Protein AF-A0A9P9APP7-F1 (afdb_monomer_lite)

Foldseek 3Di:
DWDKDWDWDWDDPPVPRDIDTDTDIDTDDDDDDDDDDDDDDPPPPPPPPPPPPDDPPCVVVPPPDDFDPDDDPVRPDHDGDDDPDDDCQQWFPDPQFDQDDQAFKKKKKFDALVDPVRLVLQVVVLVVCCVVPVVWDKDDFASADDQQRHGTIIMIHHNGPVSCVVVVVVCLVRSPQIKMKMFTQGDDDVPDDNLVSVLCRRPVRIDMDHDDDRTNSCSSVDD

Structure (mmCIF, N/CA/C/O backbone):
data_AF-A0A9P9APP7-F1
#
_entry.id   AF-A0A9P9APP7-F1
#
loop_
_atom_site.group_PDB
_atom_site.id
_atom_site.type_symbol
_atom_site.label_atom_id
_atom_site.label_alt_id
_atom_site.label_comp_id
_atom_site.label_asym_id
_atom_site.label_entity_id
_atom_site.label_seq_id
_atom_site.pdbx_PDB_ins_code
_atom_site.Cartn_x
_atom_site.Cartn_y
_atom_site.Cartn_z
_atom_site.occupancy
_atom_site.B_iso_or_equiv
_atom_site.auth_seq_id
_atom_site.auth_comp_id
_atom_site.auth_asym_id
_atom_site.auth_atom_id
_atom_site.pdbx_PDB_model_num
ATOM 1 N N . MET A 1 1 ? 35.060 -17.574 20.627 1.00 34.69 1 MET A N 1
ATOM 2 C CA . MET A 1 1 ? 35.348 -18.716 19.732 1.00 34.69 1 MET A CA 1
ATOM 3 C C . MET A 1 1 ? 34.062 -19.019 18.979 1.00 34.69 1 MET A C 1
ATOM 5 O O . MET A 1 1 ? 33.053 -19.239 19.638 1.00 34.69 1 MET A O 1
ATOM 9 N N . VAL A 1 2 ? 34.053 -18.921 17.648 1.00 32.78 2 VAL A N 1
ATOM 10 C CA . VAL A 1 2 ? 32.910 -19.365 16.833 1.00 32.78 2 VAL A CA 1
ATOM 11 C C . VAL A 1 2 ? 33.048 -20.872 16.691 1.00 32.78 2 VAL A C 1
ATOM 13 O O . VAL A 1 2 ? 34.048 -21.344 16.160 1.00 32.78 2 VAL A O 1
ATOM 16 N N . THR A 1 3 ? 32.088 -21.627 17.207 1.00 40.44 3 THR A N 1
ATOM 17 C CA . THR A 1 3 ? 31.960 -23.053 16.901 1.00 40.44 3 THR A CA 1
ATOM 18 C C . THR A 1 3 ? 30.837 -23.203 15.891 1.00 40.44 3 THR A C 1
ATOM 20 O O . THR A 1 3 ? 29.683 -22.926 16.215 1.00 40.44 3 THR A O 1
ATOM 23 N N . SER A 1 4 ? 31.181 -23.607 14.673 1.00 39.03 4 SER A N 1
ATOM 24 C CA . SER A 1 4 ? 30.220 -23.980 13.639 1.00 39.03 4 SER A CA 1
ATOM 25 C C . SER A 1 4 ? 29.840 -25.447 13.837 1.00 39.03 4 SER A C 1
ATOM 27 O O . SER A 1 4 ? 30.716 -26.307 13.910 1.00 39.03 4 SER A O 1
ATOM 29 N N . GLY A 1 5 ? 28.543 -25.730 13.953 1.00 45.19 5 GLY A N 1
ATOM 30 C CA . GLY A 1 5 ? 28.001 -27.086 14.020 1.00 45.19 5 GLY A CA 1
ATOM 31 C C . GLY A 1 5 ? 26.991 -27.305 12.899 1.00 45.19 5 GLY A C 1
ATOM 32 O O . GLY A 1 5 ? 26.214 -26.404 12.581 1.00 45.19 5 GLY A O 1
ATOM 33 N N . LEU A 1 6 ? 27.020 -28.490 12.291 1.00 36.19 6 LEU A N 1
ATOM 34 C CA . LEU A 1 6 ? 26.030 -28.914 11.303 1.00 36.19 6 LEU A CA 1
ATOM 35 C C . LEU A 1 6 ? 24.825 -29.489 12.054 1.00 36.19 6 LEU A C 1
ATOM 37 O O . LEU A 1 6 ? 24.985 -30.451 12.807 1.00 36.19 6 LEU A O 1
ATOM 41 N N . VAL A 1 7 ? 23.633 -28.928 11.857 1.00 46.00 7 VAL A N 1
ATOM 42 C CA . VAL A 1 7 ? 22.390 -29.526 12.361 1.00 46.00 7 VAL A CA 1
ATOM 43 C C . VAL A 1 7 ? 21.580 -30.015 11.163 1.00 46.00 7 VAL A C 1
ATOM 45 O O . VAL A 1 7 ? 21.447 -29.312 10.162 1.00 46.00 7 VAL A O 1
ATOM 48 N N . MET A 1 8 ? 21.098 -31.256 11.243 1.00 41.16 8 MET A N 1
ATOM 49 C CA . MET A 1 8 ? 20.188 -31.835 10.255 1.00 41.16 8 MET A CA 1
ATOM 50 C C . MET A 1 8 ? 18.774 -31.368 10.577 1.00 41.16 8 MET A C 1
ATOM 52 O O . MET A 1 8 ? 18.243 -31.715 11.631 1.00 41.16 8 MET A O 1
ATOM 56 N N . GLU A 1 9 ? 18.164 -30.610 9.673 1.00 46.19 9 GLU A N 1
ATOM 57 C CA . GLU A 1 9 ? 16.764 -30.217 9.794 1.00 46.19 9 GLU A CA 1
ATOM 58 C C . GLU A 1 9 ? 15.926 -31.015 8.788 1.00 46.19 9 GLU A C 1
ATOM 60 O O . GLU A 1 9 ? 16.262 -31.126 7.604 1.00 46.19 9 GLU A O 1
ATOM 65 N N . THR A 1 10 ? 14.853 -31.634 9.276 1.00 41.91 10 THR A N 1
ATOM 66 C CA . THR A 1 10 ? 13.903 -32.395 8.457 1.00 41.91 10 THR A CA 1
ATOM 67 C C . THR A 1 10 ? 12.692 -31.532 8.146 1.00 41.91 10 THR A C 1
ATOM 69 O O . THR A 1 10 ? 11.918 -31.213 9.045 1.00 41.91 10 THR A O 1
ATOM 72 N N . GLN A 1 11 ? 12.490 -31.215 6.868 1.00 44.53 11 GLN A N 1
ATOM 73 C CA . GLN A 1 11 ? 11.237 -30.642 6.378 1.00 44.53 11 GLN A CA 1
ATOM 74 C C . GLN A 1 11 ? 10.386 -31.726 5.705 1.00 44.53 11 GLN A C 1
ATOM 76 O O . GLN A 1 11 ? 10.896 -32.576 4.969 1.00 44.53 11 GLN A O 1
ATOM 81 N N . MET A 1 12 ? 9.077 -31.703 5.969 1.00 40.34 12 MET A N 1
ATOM 82 C CA . MET A 1 12 ? 8.105 -32.535 5.260 1.00 40.34 12 MET A CA 1
ATOM 83 C C . MET A 1 12 ? 7.696 -31.861 3.951 1.00 40.34 12 MET A C 1
ATOM 85 O O . MET A 1 12 ? 7.085 -30.794 3.960 1.00 40.34 12 MET A O 1
ATOM 89 N N . ASP A 1 13 ? 7.987 -32.520 2.832 1.00 51.78 13 ASP A N 1
ATOM 90 C CA . ASP A 1 13 ? 7.452 -32.146 1.526 1.00 51.78 13 ASP A CA 1
ATOM 91 C C . ASP A 1 13 ? 6.085 -32.819 1.327 1.00 51.78 13 ASP A C 1
ATOM 93 O O . ASP A 1 13 ? 5.977 -34.004 0.989 1.00 51.78 13 ASP A O 1
ATOM 97 N N . TYR A 1 14 ? 5.019 -32.056 1.578 1.00 45.16 14 TYR A N 1
ATOM 98 C CA . TYR A 1 14 ? 3.639 -32.546 1.551 1.00 45.16 14 TYR A CA 1
ATOM 99 C C . TYR A 1 14 ? 3.174 -33.033 0.169 1.00 45.16 14 TYR A C 1
ATOM 101 O O . TYR A 1 14 ? 2.176 -33.746 0.092 1.00 45.16 14 TYR A O 1
ATOM 109 N N . LYS A 1 15 ? 3.883 -32.713 -0.924 1.00 46.84 15 LYS A N 1
ATOM 110 C CA . LYS A 1 15 ? 3.504 -33.160 -2.276 1.00 46.84 15 LYS A CA 1
ATOM 111 C C . LYS A 1 15 ? 4.087 -34.517 -2.679 1.00 46.84 15 LYS A C 1
ATOM 113 O O . LYS A 1 15 ? 3.580 -35.118 -3.621 1.00 46.84 15 LYS A O 1
ATOM 118 N N . ALA A 1 16 ? 5.112 -35.017 -1.986 1.00 55.06 16 ALA A N 1
ATOM 119 C CA . ALA A 1 16 ? 5.833 -36.231 -2.391 1.00 55.06 16 ALA A CA 1
ATOM 120 C C . ALA A 1 16 ? 5.827 -37.363 -1.347 1.00 55.06 16 ALA A C 1
ATOM 122 O O . ALA A 1 16 ? 6.366 -38.437 -1.620 1.00 55.06 16 ALA A O 1
ATOM 123 N N . GLY A 1 17 ? 5.249 -37.147 -0.158 1.00 44.97 17 GLY A N 1
ATOM 124 C CA . GLY A 1 17 ? 5.132 -38.178 0.883 1.00 44.97 17 GLY A CA 1
ATOM 125 C C . GLY A 1 17 ? 6.474 -38.746 1.367 1.00 44.97 17 GLY A C 1
ATOM 126 O O . GLY A 1 17 ? 6.521 -39.867 1.868 1.00 44.97 17 GLY A O 1
ATOM 127 N N . ARG A 1 18 ? 7.579 -38.007 1.195 1.00 46.47 18 ARG A N 1
ATOM 128 C CA . ARG A 1 18 ? 8.926 -38.407 1.631 1.00 46.47 18 ARG A CA 1
ATOM 129 C C . ARG A 1 18 ? 9.581 -37.297 2.441 1.00 46.47 18 ARG A C 1
ATOM 131 O O . ARG A 1 18 ? 9.509 -36.126 2.083 1.00 46.47 18 ARG A O 1
ATOM 138 N N . THR A 1 19 ? 10.275 -37.689 3.499 1.00 42.62 19 THR A N 1
ATOM 139 C CA . THR A 1 19 ? 11.148 -36.824 4.294 1.00 42.62 19 THR A CA 1
ATOM 140 C C . THR A 1 19 ? 12.530 -36.719 3.645 1.00 42.62 19 THR A C 1
ATOM 142 O O . THR A 1 19 ? 13.135 -37.725 3.272 1.00 42.62 19 THR A O 1
ATOM 145 N N . ARG A 1 20 ? 13.050 -35.492 3.517 1.00 46.22 20 ARG A N 1
ATOM 146 C CA . ARG A 1 20 ? 14.453 -35.215 3.168 1.00 46.22 20 ARG A CA 1
ATOM 147 C C . ARG A 1 20 ? 15.088 -34.376 4.273 1.00 46.22 20 ARG A C 1
ATOM 149 O O . ARG A 1 20 ? 14.476 -33.426 4.752 1.00 46.22 20 ARG A O 1
ATOM 156 N N . ALA A 1 21 ? 16.306 -34.741 4.662 1.00 42.44 21 ALA A N 1
ATOM 157 C CA . ALA A 1 21 ? 17.127 -33.968 5.587 1.00 42.44 21 ALA A CA 1
ATOM 158 C C . ALA A 1 21 ? 18.105 -33.094 4.794 1.00 42.44 21 ALA A C 1
ATOM 160 O O . ALA A 1 21 ? 18.744 -33.587 3.860 1.00 42.44 21 ALA A O 1
ATOM 161 N N . TYR A 1 22 ? 18.226 -31.822 5.172 1.00 41.25 22 TYR A N 1
ATOM 162 C CA . TYR A 1 22 ? 19.216 -30.903 4.612 1.00 41.25 22 TYR A CA 1
ATOM 163 C C . TYR A 1 22 ? 20.141 -30.389 5.724 1.00 41.25 22 TYR A C 1
ATOM 165 O O . TYR A 1 22 ? 19.683 -30.173 6.851 1.00 41.25 22 TYR A O 1
ATOM 173 N N . PRO A 1 23 ? 21.441 -30.197 5.443 1.00 37.62 23 PRO A N 1
ATOM 174 C CA . PRO A 1 23 ? 22.358 -29.621 6.412 1.00 37.62 23 PRO A CA 1
ATOM 175 C C . PRO A 1 23 ? 22.147 -28.105 6.501 1.00 37.62 23 PRO A C 1
ATOM 177 O O . PRO A 1 23 ? 22.264 -27.401 5.498 1.00 37.62 23 PRO A O 1
ATOM 180 N N . VAL A 1 24 ? 21.881 -27.598 7.705 1.00 41.09 24 VAL A N 1
ATOM 181 C CA . VAL A 1 24 ? 21.793 -26.159 7.985 1.00 41.09 24 VAL A CA 1
ATOM 182 C C . VAL A 1 24 ? 22.968 -25.755 8.876 1.00 41.09 24 VAL A C 1
ATOM 184 O O . VAL A 1 24 ? 23.273 -26.411 9.876 1.00 41.09 24 VAL A O 1
ATOM 187 N N . LEU A 1 25 ? 23.665 -24.683 8.490 1.00 33.59 25 LEU A N 1
ATOM 188 C CA . LEU A 1 25 ? 24.819 -24.157 9.216 1.00 33.59 25 LEU A CA 1
ATOM 189 C C . LEU A 1 25 ? 24.352 -23.112 10.237 1.00 33.59 25 LEU A C 1
ATOM 191 O O . LEU A 1 25 ? 23.978 -22.000 9.868 1.00 33.59 25 LEU A O 1
ATOM 195 N N . ILE A 1 26 ? 24.391 -23.459 11.524 1.00 40.22 26 ILE A N 1
ATOM 196 C CA . ILE A 1 26 ? 23.968 -22.567 12.611 1.00 40.22 26 ILE A CA 1
ATOM 197 C C . ILE A 1 26 ? 25.208 -22.007 13.318 1.00 40.22 26 ILE A C 1
ATOM 199 O O . ILE A 1 26 ? 26.100 -22.753 13.726 1.00 40.22 26 ILE A O 1
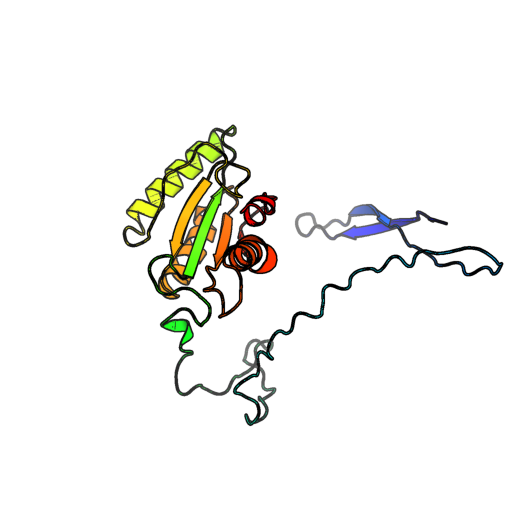ATOM 203 N N . HIS A 1 27 ? 25.259 -20.684 13.484 1.00 35.19 27 HIS A N 1
ATOM 204 C CA . HIS A 1 27 ? 26.315 -19.999 14.230 1.00 35.19 27 HIS A CA 1
ATOM 205 C C . HIS A 1 27 ? 25.812 -19.634 15.629 1.00 35.19 27 HIS A C 1
ATOM 207 O O . HIS A 1 27 ? 25.011 -18.716 15.786 1.00 35.19 27 HIS A O 1
ATOM 213 N N . SER A 1 28 ? 26.291 -20.335 16.658 1.00 38.03 28 SER A N 1
ATOM 214 C CA . SER A 1 28 ? 26.011 -19.989 18.056 1.00 38.03 28 SER A CA 1
ATOM 215 C C . SER A 1 28 ? 27.190 -19.236 18.676 1.00 38.03 28 SER A C 1
ATOM 217 O O . SER A 1 28 ? 28.310 -19.753 18.702 1.00 38.03 28 SER A O 1
ATOM 219 N N . TYR A 1 29 ? 26.947 -18.048 19.231 1.00 31.83 29 TYR A N 1
ATOM 220 C CA . TYR A 1 29 ? 27.941 -17.307 20.010 1.00 31.83 29 TYR A CA 1
ATOM 221 C C . TYR A 1 29 ? 27.876 -17.728 21.484 1.00 31.83 29 TYR A C 1
ATOM 223 O O . TYR A 1 29 ? 26.908 -17.429 22.178 1.00 31.83 29 TYR A O 1
ATOM 231 N N . ARG A 1 30 ? 28.914 -18.412 21.985 1.00 36.16 30 ARG A N 1
ATOM 232 C CA . ARG A 1 30 ? 29.119 -18.616 23.430 1.00 36.16 30 ARG A CA 1
ATOM 233 C C . ARG A 1 30 ? 30.013 -17.510 23.989 1.00 36.16 30 ARG A C 1
ATOM 235 O O . ARG A 1 30 ? 31.156 -17.364 23.554 1.00 36.16 30 ARG A O 1
ATOM 242 N N . ASN A 1 31 ? 29.506 -16.772 24.976 1.00 33.53 31 ASN A N 1
ATOM 243 C CA . ASN A 1 31 ? 30.308 -15.878 25.810 1.00 33.53 31 ASN A CA 1
ATOM 244 C C . ASN A 1 31 ? 31.182 -16.720 26.749 1.00 33.53 31 ASN A C 1
ATOM 246 O O . ASN A 1 31 ? 30.667 -17.439 27.602 1.00 33.53 31 ASN A O 1
ATOM 250 N N . ILE A 1 32 ? 32.501 -16.629 26.585 1.00 35.41 32 ILE A N 1
ATOM 251 C CA . ILE A 1 32 ? 33.478 -17.160 27.538 1.00 35.41 32 ILE A CA 1
ATOM 252 C C . ILE A 1 32 ? 33.985 -15.954 28.322 1.00 35.41 32 ILE A C 1
ATOM 254 O O . ILE A 1 32 ? 34.723 -15.131 27.785 1.00 35.41 32 ILE A O 1
ATOM 258 N N . ALA A 1 33 ? 33.560 -15.824 29.575 1.00 35.53 33 ALA A N 1
ATOM 259 C CA . ALA A 1 33 ? 34.168 -14.877 30.493 1.00 35.53 33 ALA A CA 1
ATOM 260 C C . ALA A 1 33 ? 35.490 -15.477 30.995 1.00 35.53 33 ALA A C 1
ATOM 262 O O . ALA A 1 33 ? 35.482 -16.477 31.709 1.00 35.53 33 ALA A O 1
ATOM 263 N N . SER A 1 34 ? 36.623 -14.873 30.633 1.00 33.19 34 SER A N 1
ATOM 264 C CA . SER A 1 34 ? 37.889 -15.072 31.344 1.00 33.19 34 SER A CA 1
ATOM 265 C C . SER A 1 34 ? 38.482 -13.719 31.709 1.00 33.19 34 SER A C 1
ATOM 267 O O . SER A 1 34 ? 38.671 -12.855 30.855 1.00 33.19 34 SER A O 1
ATOM 269 N N . SER A 1 35 ? 38.759 -13.551 32.993 1.00 37.72 35 SER A N 1
ATOM 270 C CA . SER A 1 35 ? 39.361 -12.378 33.611 1.00 37.72 35 SER A CA 1
ATOM 271 C C . SER A 1 35 ? 40.782 -12.104 33.109 1.00 37.72 35 SER A C 1
ATOM 273 O O . SER A 1 35 ? 41.640 -12.974 33.242 1.00 37.72 35 SER A O 1
ATOM 275 N N . SER A 1 36 ? 41.063 -10.878 32.670 1.00 32.28 36 SER A N 1
ATOM 276 C CA . SER A 1 36 ? 42.192 -10.071 33.164 1.00 32.28 36 SER A CA 1
ATOM 277 C C . SER A 1 36 ? 42.221 -8.684 32.504 1.00 32.28 36 SER A C 1
ATOM 279 O O . SER A 1 36 ? 41.538 -8.401 31.527 1.00 32.28 36 SER A O 1
ATOM 281 N N . HIS A 1 37 ? 42.935 -7.797 33.183 1.00 32.12 37 HIS A N 1
ATOM 282 C CA . HIS A 1 37 ? 42.943 -6.341 33.142 1.00 32.12 37 HIS A CA 1
ATOM 283 C C . HIS A 1 37 ? 43.268 -5.633 31.809 1.00 32.12 37 HIS A C 1
ATOM 285 O O . HIS A 1 37 ? 43.982 -6.130 30.945 1.00 32.12 37 HIS A O 1
ATOM 291 N N . THR A 1 38 ? 42.878 -4.349 31.817 1.00 31.53 38 THR A N 1
ATOM 292 C CA . THR A 1 38 ? 43.431 -3.180 31.099 1.00 31.53 38 THR A CA 1
ATOM 293 C C . THR A 1 38 ? 43.088 -2.946 29.623 1.00 31.53 38 THR A C 1
ATOM 295 O O . THR A 1 38 ? 43.732 -3.452 28.717 1.00 31.53 38 THR A O 1
ATOM 298 N N . SER A 1 39 ? 42.176 -1.986 29.415 1.00 31.81 39 SER A N 1
ATOM 299 C CA . SER A 1 39 ? 42.394 -0.718 28.683 1.00 31.81 39 SER A CA 1
ATOM 300 C C . SER A 1 39 ? 41.224 -0.369 27.755 1.00 31.81 39 SER A C 1
ATOM 302 O O . SER A 1 39 ? 41.014 -0.987 26.720 1.00 31.81 39 SER A O 1
ATOM 304 N N . ARG A 1 40 ? 40.482 0.674 28.155 1.00 44.44 40 ARG A N 1
ATOM 305 C CA . ARG A 1 40 ? 39.664 1.571 27.317 1.00 44.44 40 ARG A CA 1
ATOM 306 C C . ARG A 1 40 ? 38.795 0.906 26.238 1.00 44.44 40 ARG A C 1
ATOM 308 O O . ARG A 1 40 ? 38.978 1.140 25.046 1.00 44.44 40 ARG A O 1
ATOM 315 N N . ASN A 1 41 ? 37.733 0.229 26.667 1.00 30.75 41 ASN A N 1
ATOM 316 C CA . ASN A 1 41 ? 36.574 0.026 25.804 1.00 30.75 41 ASN A CA 1
ATOM 317 C C . ASN A 1 41 ? 35.791 1.340 25.705 1.00 30.75 41 ASN A C 1
ATOM 319 O O . ASN A 1 41 ? 35.075 1.724 26.629 1.00 30.75 41 ASN A O 1
ATOM 323 N N . LYS A 1 42 ? 35.924 2.026 24.561 1.00 38.41 42 LYS A N 1
ATOM 324 C CA . LYS A 1 42 ? 34.842 2.860 24.035 1.00 38.41 42 LYS A CA 1
ATOM 325 C C . LYS A 1 42 ? 33.628 1.945 23.948 1.00 38.41 42 LYS A C 1
ATOM 327 O O . LYS A 1 42 ? 33.569 1.073 23.086 1.00 38.41 42 LYS A O 1
ATOM 332 N N . ILE A 1 43 ? 32.736 2.092 24.918 1.00 37.84 43 ILE A N 1
ATOM 333 C CA . ILE A 1 43 ? 31.443 1.427 24.961 1.00 37.84 43 ILE A CA 1
ATOM 334 C C . ILE A 1 43 ? 30.806 1.686 23.599 1.00 37.84 43 ILE A C 1
ATOM 336 O O . ILE A 1 43 ? 30.545 2.836 23.242 1.00 37.84 43 ILE A O 1
ATOM 340 N N . ALA A 1 44 ? 30.642 0.624 22.810 1.00 39.97 44 ALA A N 1
ATOM 341 C CA . ALA A 1 44 ? 29.763 0.639 21.663 1.00 39.97 44 ALA A CA 1
ATOM 342 C C . ALA A 1 44 ? 28.374 0.914 22.230 1.00 39.97 44 ALA A C 1
ATOM 344 O O . ALA A 1 44 ? 27.702 0.018 22.740 1.00 39.97 44 ALA A O 1
ATOM 345 N N . LEU A 1 45 ? 28.003 2.192 22.232 1.00 33.59 45 LEU A N 1
ATOM 346 C CA . LEU A 1 45 ? 26.646 2.638 22.444 1.00 33.59 45 LEU A CA 1
ATOM 347 C C . LEU A 1 45 ? 25.865 2.082 21.256 1.00 33.59 45 LEU A C 1
ATOM 349 O O . LEU A 1 45 ? 25.764 2.708 20.203 1.00 33.59 45 LEU A O 1
ATOM 353 N N . ILE A 1 46 ? 25.386 0.848 21.407 1.00 40.03 46 ILE A N 1
ATOM 354 C CA . ILE A 1 46 ? 24.250 0.360 20.649 1.00 40.03 46 ILE A CA 1
ATOM 355 C C . ILE A 1 46 ? 23.158 1.360 21.001 1.00 40.03 46 ILE A C 1
ATOM 357 O O . ILE A 1 46 ? 22.598 1.322 22.095 1.00 40.03 46 ILE A O 1
ATOM 361 N N . MET A 1 47 ? 22.960 2.331 20.113 1.00 36.38 47 MET A N 1
ATOM 362 C CA . MET A 1 47 ? 21.795 3.193 20.111 1.00 36.38 47 MET A CA 1
ATOM 363 C C . MET A 1 47 ? 20.605 2.250 19.965 1.00 36.38 47 MET A C 1
ATOM 365 O O . MET A 1 47 ? 20.199 1.900 18.858 1.00 36.38 47 MET A O 1
ATOM 369 N N . VAL A 1 48 ? 20.084 1.784 21.099 1.00 38.56 48 VAL A N 1
ATOM 370 C CA . VAL A 1 48 ? 18.689 1.391 21.213 1.00 38.56 48 VAL A CA 1
ATOM 371 C C . VAL A 1 48 ? 17.956 2.610 20.680 1.00 38.56 48 VAL A C 1
ATOM 373 O O . VAL A 1 48 ? 17.985 3.664 21.318 1.00 38.56 48 VAL A O 1
ATOM 376 N N . ARG A 1 49 ? 17.433 2.518 19.447 1.00 44.84 49 ARG A N 1
ATOM 377 C CA . ARG A 1 49 ? 16.516 3.527 18.913 1.00 44.84 49 ARG A CA 1
ATOM 378 C C . ARG A 1 49 ? 15.548 3.824 20.052 1.00 44.84 49 ARG A C 1
ATOM 380 O O . ARG A 1 49 ? 14.988 2.876 20.603 1.00 44.84 49 ARG A O 1
ATOM 387 N N . ALA A 1 50 ? 15.478 5.092 20.464 1.00 44.53 50 ALA A N 1
ATOM 388 C CA . ALA A 1 50 ? 14.619 5.529 21.555 1.00 44.53 50 ALA A CA 1
ATOM 389 C C . ALA A 1 50 ? 13.273 4.820 21.411 1.00 44.53 50 ALA A C 1
ATOM 391 O O . ALA A 1 50 ? 12.745 4.786 20.298 1.00 44.53 50 ALA A O 1
ATOM 392 N N . ALA A 1 51 ? 12.798 4.187 22.491 1.00 45.97 51 ALA A N 1
ATOM 393 C CA . ALA A 1 51 ? 11.503 3.526 22.511 1.00 45.97 51 ALA A CA 1
ATOM 394 C C . ALA A 1 51 ? 10.498 4.484 21.875 1.00 45.97 51 ALA A C 1
ATOM 396 O O . ALA A 1 51 ? 10.247 5.567 22.405 1.00 45.97 51 ALA A O 1
ATOM 397 N N . SER A 1 52 ? 10.032 4.143 20.681 1.00 52.22 52 SER A N 1
ATOM 398 C CA . SER A 1 52 ? 9.048 4.936 19.976 1.00 52.22 52 SER A CA 1
ATOM 399 C C . SER A 1 52 ? 7.848 5.062 20.901 1.00 52.22 52 SER A C 1
ATOM 401 O O . SER A 1 52 ? 7.305 4.068 21.385 1.00 52.22 52 SER A O 1
ATOM 403 N N . THR A 1 53 ? 7.478 6.299 21.212 1.00 68.00 53 THR A N 1
ATOM 404 C CA . THR A 1 53 ? 6.337 6.631 22.060 1.00 68.00 53 THR A CA 1
ATOM 405 C C . THR A 1 53 ? 5.056 6.407 21.264 1.00 68.00 53 THR A C 1
ATOM 407 O O . THR A 1 53 ? 4.362 7.345 20.878 1.00 68.00 53 THR A O 1
ATOM 410 N N . TYR A 1 54 ? 4.760 5.146 20.948 1.00 76.94 54 TYR A N 1
ATOM 411 C CA . TYR A 1 54 ? 3.471 4.784 20.383 1.00 76.94 54 TYR A CA 1
ATOM 412 C C . TYR A 1 54 ? 2.408 4.931 21.476 1.00 76.94 54 TYR A C 1
ATOM 414 O O . TYR A 1 54 ? 2.597 4.401 22.577 1.00 76.94 54 TYR A O 1
ATOM 422 N N . PRO A 1 55 ? 1.299 5.641 21.212 1.00 86.00 55 PRO A N 1
ATOM 423 C CA . PRO A 1 55 ? 0.172 5.625 22.128 1.00 86.00 55 PRO A CA 1
ATOM 424 C C . PRO A 1 55 ? -0.373 4.197 22.241 1.00 86.00 55 PRO A C 1
ATOM 426 O O . PRO A 1 55 ? -0.256 3.395 21.311 1.00 86.00 55 PRO A O 1
ATOM 429 N N . SER A 1 56 ? -0.985 3.882 23.383 1.00 92.19 56 SER A N 1
ATOM 430 C CA . SER A 1 56 ? -1.694 2.613 23.539 1.00 92.19 56 SER A CA 1
ATOM 431 C C . SER A 1 56 ? -2.792 2.506 22.473 1.00 92.19 56 SER A C 1
ATOM 433 O O . SER A 1 56 ? -3.608 3.425 22.374 1.00 92.19 56 SER A O 1
ATOM 435 N N . PRO A 1 57 ? -2.892 1.391 21.724 1.00 92.12 57 PRO A N 1
ATOM 436 C CA . PRO A 1 57 ? -4.037 1.136 20.848 1.00 92.12 57 PRO A CA 1
ATOM 437 C C . PRO A 1 57 ? -5.377 1.055 21.595 1.00 92.12 57 PRO A C 1
ATOM 439 O O . PRO A 1 57 ? -6.426 1.108 20.965 1.00 92.12 57 PRO A O 1
ATOM 442 N N . LEU A 1 58 ? -5.347 0.931 22.928 1.00 93.94 58 LEU A N 1
ATOM 443 C CA . LEU A 1 58 ? -6.527 0.983 23.795 1.00 93.94 58 LEU A CA 1
ATOM 444 C C . LEU A 1 58 ? -6.859 2.404 24.273 1.00 93.94 58 LEU A C 1
ATOM 446 O O . LEU A 1 58 ? -7.720 2.562 25.136 1.00 93.94 58 LEU A O 1
ATOM 450 N N . SER A 1 59 ? -6.180 3.435 23.761 1.00 93.00 59 SER A N 1
ATOM 451 C CA . SER A 1 59 ? -6.526 4.813 24.106 1.00 93.00 59 SER A CA 1
ATOM 452 C C . SER A 1 59 ? -7.971 5.118 23.696 1.00 93.00 59 SER A C 1
ATOM 454 O O . SER A 1 59 ? -8.375 4.811 22.575 1.00 93.00 59 SER A O 1
ATOM 456 N N . GLY A 1 60 ? -8.754 5.680 24.619 1.00 91.56 60 GLY A N 1
ATOM 457 C CA . GLY A 1 60 ? -10.200 5.877 24.476 1.00 91.56 60 GLY A CA 1
ATOM 458 C C . GLY A 1 60 ? -11.060 4.730 25.028 1.00 91.56 60 GLY A C 1
ATOM 459 O O . GLY A 1 60 ? -12.279 4.876 25.106 1.00 91.56 60 GLY A O 1
ATOM 460 N N . TYR A 1 61 ? -10.451 3.612 25.439 1.00 93.69 61 TYR A N 1
ATOM 461 C CA . TYR A 1 61 ? -11.125 2.447 26.028 1.00 93.69 61 TYR A CA 1
ATOM 462 C C . TYR A 1 61 ? -10.712 2.187 27.485 1.00 93.69 61 TYR A C 1
ATOM 464 O O . TYR A 1 61 ? -10.945 1.101 28.010 1.00 93.69 61 TYR A O 1
ATOM 472 N N . GLU A 1 62 ? -10.118 3.164 28.173 1.00 94.88 62 GLU A N 1
ATOM 473 C CA . GLU A 1 62 ? -9.544 2.991 29.516 1.00 94.88 62 GLU A CA 1
ATOM 474 C C . GLU A 1 62 ? -10.577 2.545 30.563 1.00 94.88 62 GLU A C 1
ATOM 476 O O . GLU A 1 62 ? -10.229 1.860 31.521 1.00 94.88 62 GLU A O 1
ATOM 481 N N . ASN A 1 63 ? -11.847 2.910 30.364 1.00 94.88 63 ASN A N 1
ATOM 482 C CA . ASN A 1 63 ? -12.963 2.571 31.253 1.00 94.88 63 ASN A CA 1
ATOM 483 C C . ASN A 1 63 ? -13.917 1.522 30.653 1.00 94.88 63 ASN A C 1
ATOM 485 O O . ASN A 1 63 ? -15.023 1.337 31.164 1.00 94.88 63 ASN A O 1
ATOM 489 N N . ALA A 1 64 ? -13.539 0.872 29.549 1.00 93.56 64 ALA A N 1
ATOM 490 C CA . ALA A 1 64 ? -14.374 -0.145 28.922 1.00 93.56 64 ALA A CA 1
ATOM 491 C C . ALA A 1 64 ? -14.479 -1.401 29.814 1.00 93.56 64 ALA A C 1
ATOM 493 O O . ALA A 1 64 ? -13.512 -1.759 30.495 1.00 93.56 64 ALA A O 1
ATOM 494 N N . PRO A 1 65 ? -15.633 -2.096 29.824 1.00 93.81 65 PRO A N 1
ATOM 495 C CA . PRO A 1 65 ? -15.755 -3.373 30.520 1.00 93.81 65 PRO A CA 1
ATOM 496 C C . PRO A 1 65 ? -14.816 -4.427 29.904 1.00 93.81 65 PRO A C 1
ATOM 498 O O . PRO A 1 65 ? -14.458 -4.323 28.726 1.00 93.81 65 PRO A O 1
ATOM 501 N N . PRO A 1 66 ? -14.430 -5.468 30.665 1.00 94.62 66 PRO A N 1
ATOM 502 C CA . PRO A 1 66 ? -13.626 -6.560 30.126 1.00 94.62 66 PRO A CA 1
ATOM 503 C C . PRO A 1 66 ? -14.352 -7.268 28.972 1.00 94.62 66 PRO A C 1
ATOM 505 O O . PRO A 1 66 ? -15.570 -7.458 29.012 1.00 94.62 66 PRO A O 1
ATOM 508 N N . LEU A 1 67 ? -13.594 -7.675 27.951 1.00 95.88 67 LEU A N 1
ATOM 509 C CA . LEU A 1 67 ? -14.120 -8.436 26.815 1.00 95.88 67 LEU A CA 1
ATOM 510 C C . LEU A 1 67 ? -14.430 -9.893 27.219 1.00 95.88 67 LEU A C 1
ATOM 512 O O . LEU A 1 67 ? -13.713 -10.456 28.050 1.00 95.88 67 LEU A O 1
ATOM 516 N N . PRO A 1 68 ? -15.469 -10.521 26.636 1.00 96.06 68 PRO A N 1
ATOM 517 C CA . PRO A 1 68 ? -15.799 -11.921 26.895 1.00 96.06 68 PRO A CA 1
ATOM 518 C C . PRO A 1 68 ? -14.767 -12.884 26.283 1.00 96.06 68 PRO A C 1
ATOM 520 O O . PRO A 1 68 ? -14.147 -12.592 25.262 1.00 96.06 68 PRO A O 1
ATOM 523 N N . GLU A 1 69 ? -14.633 -14.077 26.871 1.00 97.56 69 GLU A N 1
ATOM 524 C CA . GLU A 1 69 ? -13.744 -15.144 26.372 1.00 97.56 69 GLU A CA 1
ATOM 525 C C . GLU A 1 69 ? -14.470 -16.222 25.538 1.00 97.56 69 GLU A C 1
ATOM 527 O O . GLU A 1 69 ? -13.864 -17.216 25.129 1.00 97.56 69 GLU A O 1
ATOM 532 N N . GLU A 1 70 ? -15.768 -16.041 25.277 1.00 97.94 70 GLU A N 1
ATOM 533 C CA . GLU A 1 70 ? -16.589 -16.982 24.508 1.00 97.94 70 GLU A CA 1
ATOM 534 C C . GLU A 1 70 ? -16.067 -17.159 23.071 1.00 97.94 70 GLU A C 1
ATOM 536 O O . GLU A 1 70 ? -15.679 -16.202 22.393 1.00 97.94 70 GLU A O 1
ATOM 541 N N . ARG A 1 71 ? -16.065 -18.410 22.59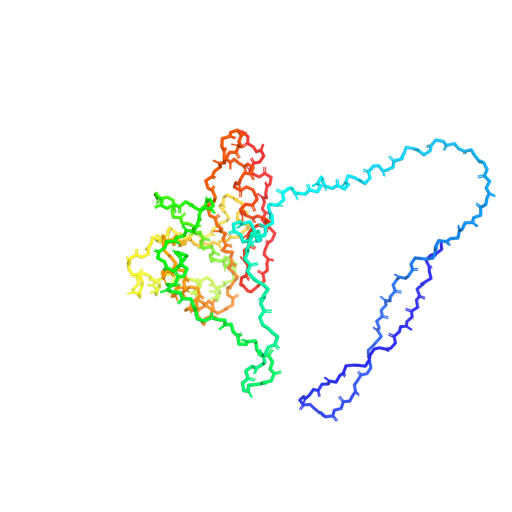5 1.00 97.75 71 ARG A N 1
ATOM 542 C CA . ARG A 1 71 ? -15.606 -18.787 21.252 1.00 97.75 71 ARG A CA 1
ATOM 543 C C . ARG A 1 71 ? -16.779 -18.950 20.295 1.00 97.75 71 ARG A C 1
ATOM 545 O O . ARG A 1 71 ? -17.804 -19.517 20.661 1.00 97.75 71 ARG A O 1
ATOM 552 N N . ALA A 1 72 ? -16.595 -18.513 19.053 1.00 97.12 72 ALA A N 1
ATOM 553 C CA . ALA A 1 72 ? -17.550 -18.747 17.979 1.00 97.12 72 ALA A CA 1
ATOM 554 C C . ALA A 1 72 ? -17.565 -20.226 17.543 1.00 97.12 72 ALA A C 1
ATOM 556 O O . ALA A 1 72 ? -16.742 -21.038 17.972 1.00 97.12 72 ALA A O 1
ATOM 557 N N . ALA A 1 73 ? -18.476 -20.573 16.627 1.00 97.25 73 ALA A N 1
ATOM 558 C CA . ALA A 1 73 ? -18.684 -21.947 16.155 1.00 97.25 73 ALA A CA 1
ATOM 559 C C . ALA A 1 73 ? -17.448 -22.596 15.498 1.00 97.25 73 ALA A C 1
ATOM 561 O O . ALA A 1 73 ? -17.344 -23.820 15.466 1.00 97.25 73 ALA A O 1
ATOM 562 N N . ASP A 1 74 ? -16.502 -21.800 14.991 1.00 96.88 74 ASP A N 1
ATOM 563 C CA . ASP A 1 74 ? -15.234 -22.300 14.441 1.00 96.88 74 ASP A CA 1
ATOM 564 C C . ASP A 1 74 ? -14.221 -22.746 15.523 1.00 96.88 74 ASP A C 1
ATOM 566 O O . ASP A 1 74 ? -13.167 -23.298 15.193 1.00 96.88 74 ASP A O 1
ATOM 570 N N . GLY A 1 75 ? -14.522 -22.499 16.806 1.00 97.50 75 GLY A N 1
ATOM 571 C CA . GLY A 1 75 ? -13.684 -22.808 17.966 1.00 97.50 75 GLY A CA 1
ATOM 572 C C . GLY A 1 75 ? -12.418 -21.954 18.100 1.00 97.50 75 GLY A C 1
ATOM 573 O O . GLY A 1 75 ? -11.614 -22.196 19.000 1.00 97.50 75 GLY A O 1
ATOM 574 N N . LYS A 1 76 ? -12.206 -20.975 17.215 1.00 96.62 76 LYS A N 1
ATOM 575 C CA . LYS A 1 76 ? -10.982 -20.165 17.114 1.00 96.62 76 LYS A CA 1
ATOM 576 C C . LYS A 1 76 ? -11.258 -18.679 17.314 1.00 96.62 76 LYS A C 1
ATOM 578 O O . LYS A 1 76 ? -10.535 -18.033 18.074 1.00 96.62 76 LYS A O 1
ATOM 583 N N . SER A 1 77 ? -12.272 -18.133 16.650 1.00 96.94 77 SER A N 1
ATOM 584 C CA . SER A 1 77 ? -12.636 -16.723 16.764 1.00 96.94 77 SER A CA 1
ATOM 585 C C . SER A 1 77 ? -13.402 -16.447 18.063 1.00 96.94 77 SER A C 1
ATOM 587 O O . SER A 1 77 ? -14.015 -17.342 18.650 1.00 96.94 77 SER A O 1
ATOM 589 N N . PHE A 1 78 ? -13.294 -15.215 18.562 1.00 97.38 78 PHE A N 1
ATOM 590 C CA . PHE A 1 78 ? -14.018 -14.756 19.747 1.00 97.38 78 PHE A CA 1
ATOM 591 C C . PHE A 1 78 ? -15.372 -14.173 19.351 1.00 97.38 78 PHE A C 1
ATOM 593 O O . PHE A 1 78 ? -15.495 -13.529 18.306 1.00 97.38 78 PHE A O 1
ATOM 600 N N . VAL A 1 79 ? -16.369 -14.356 20.212 1.00 96.62 79 VAL A N 1
ATOM 601 C CA . VAL A 1 79 ? -17.643 -13.648 20.097 1.00 96.62 79 VAL A CA 1
ATOM 602 C C . VAL A 1 79 ? -17.456 -12.244 20.664 1.00 96.62 79 VAL A C 1
ATOM 604 O O . VAL A 1 79 ? -17.380 -12.054 21.875 1.00 96.62 79 VAL A O 1
ATOM 607 N N . ASN A 1 80 ? -17.364 -11.250 19.783 1.00 95.25 80 ASN A N 1
ATOM 608 C CA . ASN A 1 80 ? -17.316 -9.851 20.200 1.00 95.25 80 ASN A CA 1
ATOM 609 C C . ASN A 1 80 ? -18.738 -9.331 20.473 1.00 95.25 80 ASN A C 1
ATOM 611 O O . ASN A 1 80 ? -19.648 -9.652 19.700 1.00 95.25 80 ASN A O 1
ATOM 615 N N . PRO A 1 81 ? -18.948 -8.501 21.514 1.00 93.75 81 PRO A N 1
ATOM 616 C CA . PRO A 1 81 ? -20.218 -7.810 21.709 1.00 93.75 81 PRO A CA 1
ATOM 617 C C . PRO A 1 81 ? -20.603 -6.999 20.461 1.00 93.75 81 PRO A C 1
ATOM 619 O O . PRO A 1 81 ? -19.719 -6.420 19.819 1.00 93.75 81 PRO A O 1
ATOM 622 N N . PRO A 1 82 ? -21.896 -6.938 20.097 1.00 92.12 82 PRO A N 1
ATOM 623 C CA . PRO A 1 82 ? -22.327 -6.148 18.953 1.00 92.12 82 PRO A CA 1
ATOM 624 C C . PRO A 1 82 ? -22.014 -4.667 19.187 1.00 92.12 82 PRO A C 1
ATOM 626 O O . PRO A 1 82 ? -22.320 -4.118 20.245 1.00 92.12 82 PRO A O 1
ATOM 629 N N . ALA A 1 83 ? -21.411 -4.021 18.192 1.00 91.75 83 ALA A N 1
ATOM 630 C CA . ALA A 1 83 ? -21.185 -2.582 1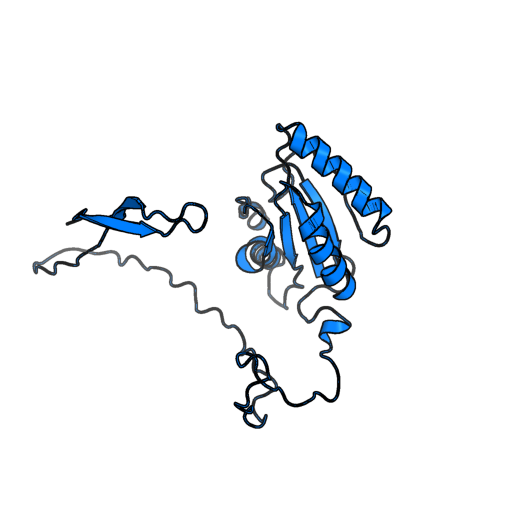8.211 1.00 91.75 83 ALA A CA 1
ATOM 631 C C . ALA A 1 83 ? -22.456 -1.836 17.774 1.00 91.75 83 ALA A C 1
ATOM 633 O O . ALA A 1 83 ? -23.161 -2.288 16.873 1.00 91.75 83 ALA A O 1
ATOM 634 N N . GLU A 1 84 ? -22.725 -0.673 18.373 1.00 93.12 84 GLU A N 1
ATOM 635 C CA . GLU A 1 84 ? -23.868 0.180 18.001 1.00 93.12 84 GLU A CA 1
ATOM 636 C C . GLU A 1 84 ? -23.747 0.732 16.573 1.00 93.12 84 GLU A C 1
ATOM 638 O O . GLU A 1 84 ? -24.744 0.903 15.873 1.00 93.12 84 GLU A O 1
ATOM 643 N N . LYS A 1 85 ? -22.511 0.996 16.134 1.00 95.25 85 LYS A N 1
ATOM 644 C CA . LYS A 1 85 ? -22.169 1.440 14.782 1.00 95.25 85 LYS A CA 1
ATOM 645 C C . LYS A 1 85 ? -20.853 0.818 14.320 1.00 95.25 85 LYS A C 1
ATOM 647 O O . LYS A 1 85 ? -20.053 0.352 15.133 1.00 95.25 85 LYS A O 1
ATOM 652 N N . LEU A 1 86 ? -20.613 0.848 13.011 1.00 95.69 86 LEU A N 1
ATOM 653 C CA . LEU A 1 86 ? -19.306 0.512 12.448 1.00 95.69 86 LEU A CA 1
ATOM 654 C C . L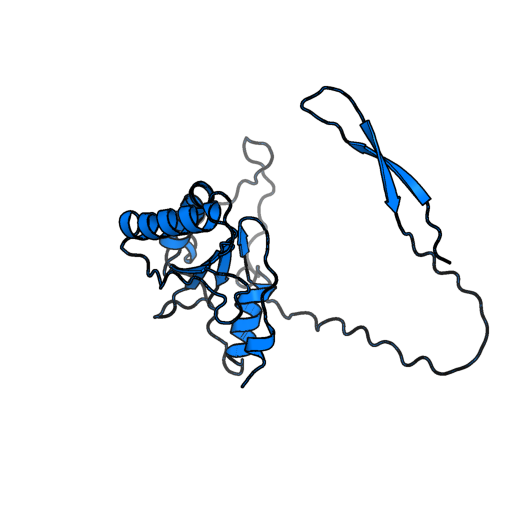EU A 1 86 ? -18.244 1.534 12.879 1.00 95.69 86 LEU A C 1
ATOM 656 O O . LEU A 1 86 ? -18.555 2.663 13.260 1.00 95.69 86 LEU A O 1
ATOM 660 N N . SER A 1 87 ? -16.975 1.127 12.803 1.00 95.25 87 SER A N 1
ATOM 661 C CA . SER A 1 87 ? -15.852 2.047 12.995 1.00 95.25 87 SER A CA 1
ATOM 662 C C . SER A 1 87 ? -15.884 3.148 11.936 1.00 95.25 87 SER A C 1
ATOM 664 O O . SER A 1 87 ? -16.094 2.863 10.758 1.00 95.25 87 SER A O 1
ATOM 666 N N . ASP A 1 88 ? -15.571 4.383 12.331 1.00 94.62 88 ASP A N 1
ATOM 667 C CA . ASP A 1 88 ? -15.476 5.519 11.404 1.00 94.62 88 ASP A CA 1
ATOM 668 C C . ASP A 1 88 ? -14.399 5.293 10.313 1.00 94.62 88 ASP A C 1
ATOM 670 O O . ASP A 1 88 ? -14.444 5.910 9.250 1.00 94.62 88 ASP A O 1
ATOM 674 N N . ALA A 1 89 ? -13.482 4.338 10.527 1.00 96.25 89 ALA A N 1
ATOM 675 C CA . ALA A 1 89 ? -12.489 3.893 9.547 1.00 96.25 89 ALA A CA 1
ATOM 676 C C . ALA A 1 89 ? -13.087 3.236 8.286 1.00 96.25 89 ALA A C 1
ATOM 678 O O . ALA A 1 89 ? -12.385 3.098 7.286 1.00 96.25 89 ALA A O 1
ATOM 679 N N . TYR A 1 90 ? -14.358 2.813 8.316 1.00 96.25 90 TYR A N 1
ATOM 680 C CA . TYR A 1 90 ? -15.059 2.342 7.116 1.00 96.25 90 TYR A CA 1
ATOM 681 C C . TYR A 1 90 ? -15.410 3.494 6.164 1.00 96.25 90 TYR A C 1
ATOM 683 O O . TYR A 1 90 ? -15.447 3.289 4.953 1.00 96.25 90 TYR A O 1
ATOM 691 N N . GLU A 1 91 ? -15.623 4.697 6.698 1.00 95.94 91 GLU A N 1
ATOM 692 C CA . GLU A 1 91 ? -16.102 5.856 5.937 1.00 95.94 91 GLU A CA 1
ATOM 693 C C . GLU A 1 91 ? -14.953 6.748 5.457 1.00 95.94 91 GLU A C 1
ATOM 695 O O . GLU A 1 91 ? -14.970 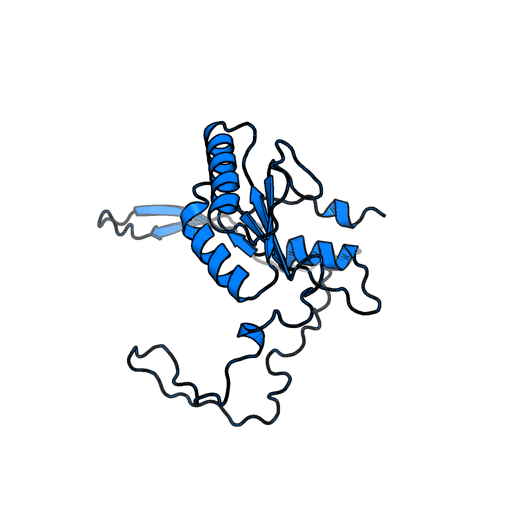7.263 4.338 1.00 95.94 91 GLU A O 1
ATOM 700 N N . ALA A 1 92 ? -13.917 6.919 6.281 1.00 96.06 92 ALA A N 1
ATOM 701 C CA . ALA A 1 92 ? -12.769 7.755 5.960 1.00 96.06 92 ALA A CA 1
ATOM 702 C C . ALA A 1 92 ? -11.470 7.173 6.518 1.00 96.06 92 ALA A C 1
ATOM 704 O O . ALA A 1 92 ? -11.460 6.459 7.519 1.00 96.06 92 ALA A O 1
ATOM 705 N N . PHE A 1 93 ? -10.344 7.520 5.892 1.00 97.19 93 PHE A N 1
ATOM 706 C CA . PHE A 1 93 ? -9.048 7.244 6.496 1.00 97.19 93 PHE A CA 1
ATOM 707 C C . PHE A 1 93 ? -8.933 7.959 7.849 1.00 97.19 93 PHE A C 1
ATOM 709 O O . PHE A 1 93 ? -9.354 9.110 8.004 1.00 97.19 93 PHE A O 1
ATOM 716 N N . ILE A 1 94 ? -8.389 7.257 8.841 1.00 94.75 94 ILE A N 1
ATOM 717 C CA . ILE A 1 94 ? -8.196 7.795 10.188 1.00 94.75 94 ILE A CA 1
ATOM 718 C C . ILE A 1 94 ? -6.962 8.694 10.241 1.00 94.75 94 ILE A C 1
ATOM 720 O O . ILE A 1 94 ? -6.018 8.518 9.469 1.00 94.75 94 ILE A O 1
ATOM 724 N N . ASP A 1 95 ? -6.952 9.643 11.171 1.00 93.44 95 ASP A N 1
ATOM 725 C CA . ASP A 1 95 ? -5.772 10.478 11.385 1.00 93.44 95 ASP A CA 1
ATOM 726 C C . ASP A 1 95 ? -4.575 9.609 11.816 1.00 93.44 95 ASP A C 1
ATOM 728 O O . ASP A 1 95 ? -4.752 8.632 12.553 1.00 93.44 95 ASP A O 1
ATOM 732 N N . PRO A 1 96 ? -3.347 9.941 11.379 1.00 94.62 96 PRO A N 1
ATOM 733 C CA . PRO A 1 96 ? -2.951 11.162 10.666 1.00 94.62 96 PRO A CA 1
ATOM 734 C C . PRO A 1 96 ? -2.872 11.017 9.130 1.00 94.62 96 PRO A C 1
ATOM 736 O O . PRO A 1 96 ? -2.090 11.723 8.499 1.00 94.62 96 PRO A O 1
ATOM 739 N N . LEU A 1 97 ? -3.612 10.093 8.510 1.00 97.19 97 LEU A N 1
ATOM 740 C CA . LEU A 1 97 ? -3.584 9.931 7.050 1.00 97.19 97 LEU A CA 1
ATOM 741 C C . LEU A 1 97 ? -4.153 11.163 6.334 1.00 97.19 97 LEU A C 1
ATOM 743 O O . LEU A 1 97 ? -5.165 11.725 6.759 1.00 97.19 97 LEU A O 1
ATOM 747 N N . ASP A 1 98 ? -3.525 11.554 5.226 1.00 96.75 98 ASP A N 1
ATOM 748 C CA . ASP A 1 98 ? -3.989 12.664 4.398 1.00 96.75 98 ASP A CA 1
ATOM 749 C C . ASP A 1 98 ? -5.330 12.318 3.720 1.00 96.75 98 ASP A C 1
ATOM 751 O O . ASP A 1 98 ? -5.512 11.259 3.118 1.00 96.75 98 ASP A O 1
ATOM 755 N N . LYS A 1 99 ? -6.293 13.236 3.830 1.00 95.94 99 LYS A N 1
ATOM 756 C CA . LYS A 1 99 ? -7.650 13.142 3.253 1.00 95.94 99 LYS A CA 1
ATOM 757 C C . LYS A 1 99 ? -7.880 14.188 2.157 1.00 95.94 99 LYS A C 1
ATOM 759 O O . LYS A 1 99 ? -8.983 14.314 1.632 1.00 95.94 99 LYS A O 1
ATOM 764 N N . GLY A 1 100 ? -6.858 14.984 1.861 1.00 94.31 100 GLY A N 1
ATOM 765 C CA . GLY A 1 100 ? -6.855 16.067 0.897 1.00 94.31 100 GLY A CA 1
ATOM 766 C C . GLY A 1 100 ? -6.312 15.636 -0.460 1.00 94.31 100 GLY A C 1
ATOM 767 O O . GLY A 1 100 ? -6.622 14.570 -0.992 1.00 94.31 100 GLY A O 1
ATOM 768 N N . ARG A 1 101 ? -5.519 16.518 -1.074 1.00 93.38 101 ARG A N 1
ATOM 769 C CA . ARG A 1 101 ? -5.113 16.367 -2.475 1.00 93.38 101 ARG A CA 1
ATOM 770 C C . ARG A 1 101 ? -4.154 15.199 -2.702 1.00 93.38 101 ARG A C 1
ATOM 772 O O . ARG A 1 101 ? -4.235 14.624 -3.789 1.00 93.38 101 ARG A O 1
ATOM 779 N N . GLN A 1 102 ? -3.268 14.884 -1.756 1.00 91.31 102 GLN A N 1
ATOM 780 C CA . GLN A 1 102 ? -2.287 13.804 -1.912 1.00 91.31 102 GLN A CA 1
ATOM 781 C C . GLN A 1 102 ? -2.963 12.422 -1.883 1.00 91.31 102 GLN A C 1
ATOM 783 O O . GLN A 1 102 ? -2.558 11.534 -2.622 1.00 91.31 102 GLN A O 1
ATOM 788 N N . GLY A 1 103 ? -4.060 12.280 -1.131 1.00 97.00 103 GLY A N 1
ATOM 789 C CA . GLY A 1 103 ? -4.688 10.985 -0.856 1.00 97.00 103 GLY A CA 1
ATOM 790 C C . GLY A 1 103 ? -3.991 10.263 0.297 1.00 97.00 103 GLY A C 1
ATOM 791 O O . GLY A 1 103 ? -2.874 10.612 0.667 1.00 97.00 103 GLY A O 1
ATOM 792 N N . GLY A 1 104 ? -4.652 9.265 0.879 1.00 98.06 104 GLY A N 1
ATOM 793 C CA . GLY A 1 104 ? -4.166 8.597 2.088 1.00 98.06 104 GLY A CA 1
ATOM 794 C C . GLY A 1 104 ? -3.090 7.548 1.831 1.00 98.06 104 GLY A C 1
ATOM 795 O O . GLY A 1 104 ? -2.336 7.235 2.749 1.00 98.06 104 GLY A O 1
ATOM 796 N N . PHE A 1 105 ? -3.009 7.007 0.611 1.00 98.81 105 PHE A N 1
ATOM 797 C CA . PHE A 1 105 ? -2.008 6.010 0.228 1.00 98.81 105 PHE A CA 1
ATOM 798 C C . PHE A 1 105 ? -1.551 6.177 -1.215 1.00 98.81 105 PHE A C 1
ATOM 800 O O . PHE A 1 105 ? -2.376 6.414 -2.103 1.00 98.81 105 PHE A O 1
ATOM 807 N N . ASP A 1 106 ? -0.270 5.896 -1.438 1.00 98.75 106 ASP A N 1
ATOM 808 C CA . ASP A 1 106 ? 0.328 5.773 -2.762 1.00 98.75 106 ASP A CA 1
ATOM 809 C C . ASP A 1 106 ? 0.737 4.318 -2.998 1.00 98.75 106 ASP A C 1
ATOM 811 O O . ASP A 1 106 ? 1.301 3.642 -2.129 1.00 98.75 106 ASP A O 1
ATOM 815 N N . VAL A 1 107 ? 0.427 3.824 -4.194 1.00 98.88 107 VAL A N 1
ATOM 816 C CA . VAL A 1 107 ? 0.720 2.461 -4.631 1.00 98.88 107 VAL A CA 1
ATOM 817 C C . VAL A 1 107 ? 1.671 2.521 -5.816 1.00 98.88 107 VAL A C 1
ATOM 819 O O . VAL A 1 107 ? 1.275 2.902 -6.915 1.00 98.88 107 VAL A O 1
ATOM 822 N N . HIS A 1 108 ? 2.918 2.115 -5.598 1.00 98.88 108 HIS A N 1
ATOM 823 C CA . HIS A 1 108 ? 3.982 2.080 -6.599 1.00 98.88 108 HIS A CA 1
ATOM 824 C C . HIS A 1 108 ? 4.162 0.658 -7.114 1.00 98.88 108 HIS A C 1
ATOM 826 O O . HIS A 1 108 ? 4.596 -0.227 -6.372 1.00 98.88 108 HIS A O 1
ATOM 832 N N . ILE A 1 109 ? 3.836 0.433 -8.385 1.00 98.88 109 ILE A N 1
ATOM 833 C CA . ILE A 1 109 ? 3.961 -0.866 -9.046 1.00 98.88 109 ILE A CA 1
ATOM 834 C C . ILE A 1 109 ? 5.278 -0.882 -9.818 1.00 98.88 109 ILE A C 1
ATOM 836 O O . ILE A 1 109 ? 5.444 -0.133 -10.781 1.00 98.88 109 ILE A O 1
ATOM 840 N N . TYR A 1 110 ? 6.201 -1.749 -9.409 1.00 98.88 110 TYR A N 1
ATOM 841 C CA . TYR A 1 110 ? 7.540 -1.852 -9.978 1.00 98.88 110 TYR A CA 1
ATOM 842 C C . TYR A 1 110 ? 7.636 -2.908 -11.062 1.00 98.88 110 TYR A C 1
ATOM 844 O O . TYR A 1 110 ? 7.048 -3.986 -10.969 1.00 98.88 110 TYR A O 1
ATOM 852 N N . TYR A 1 111 ? 8.494 -2.633 -12.033 1.00 98.75 111 TYR A N 1
ATOM 853 C CA . TYR A 1 111 ? 8.937 -3.607 -13.011 1.00 98.75 111 TYR A CA 1
ATOM 854 C C . TYR A 1 111 ? 10.408 -3.368 -13.351 1.00 98.75 111 TYR A C 1
ATOM 856 O O . TYR A 1 111 ? 10.914 -2.248 -13.292 1.00 98.75 111 TYR A O 1
ATOM 864 N N . PHE A 1 112 ? 11.124 -4.429 -13.708 1.00 98.44 112 PHE A N 1
ATOM 865 C CA . PHE A 1 112 ? 12.487 -4.293 -14.205 1.00 98.44 112 PHE A CA 1
ATOM 866 C C . PHE A 1 112 ? 12.451 -3.899 -15.676 1.00 98.44 112 PHE A C 1
ATOM 868 O O . PHE A 1 112 ? 12.107 -4.713 -16.527 1.00 98.44 112 PHE A O 1
ATOM 875 N N . GLN A 1 113 ? 12.846 -2.663 -15.984 1.00 97.06 113 GLN A N 1
ATOM 876 C CA . GLN A 1 113 ? 12.768 -2.094 -17.333 1.00 97.06 113 GLN A CA 1
ATOM 877 C C . GLN A 1 113 ? 13.538 -2.890 -18.402 1.00 97.06 113 GLN A C 1
ATOM 879 O O . GLN A 1 113 ? 13.169 -2.867 -19.574 1.00 97.06 113 GLN A O 1
ATOM 884 N N . SER A 1 114 ? 14.579 -3.633 -18.008 1.00 97.56 114 SER A N 1
ATOM 885 C CA . SER A 1 114 ? 15.340 -4.526 -18.893 1.00 97.56 114 SER A CA 1
ATOM 886 C C . SER A 1 114 ? 14.682 -5.895 -19.117 1.00 97.56 114 SER A C 1
ATOM 888 O O . SER A 1 114 ? 15.145 -6.663 -19.960 1.00 97.56 114 SER A O 1
ATOM 890 N N . ASN A 1 115 ? 13.608 -6.218 -18.393 1.00 98.38 115 ASN A N 1
ATOM 891 C CA . ASN A 1 115 ? 12.827 -7.436 -18.566 1.00 98.38 115 ASN A CA 1
ATOM 892 C C . ASN A 1 115 ? 11.589 -7.140 -19.428 1.00 98.38 115 ASN A C 1
ATOM 894 O O . ASN A 1 115 ? 10.610 -6.560 -18.962 1.00 98.38 115 ASN A O 1
ATOM 898 N N . ALA A 1 116 ? 11.622 -7.580 -20.688 1.00 98.19 116 ALA A N 1
ATOM 899 C CA . ALA A 1 116 ? 10.557 -7.319 -21.655 1.00 98.19 116 ALA A CA 1
ATOM 900 C C . ALA A 1 116 ? 9.179 -7.860 -21.226 1.00 98.19 116 ALA A C 1
ATOM 902 O O . ALA A 1 116 ? 8.164 -7.220 -21.506 1.00 98.19 116 ALA A O 1
ATOM 903 N N . GLU A 1 117 ? 9.126 -9.003 -20.534 1.00 98.44 117 GLU A N 1
ATOM 904 C CA . GLU A 1 117 ? 7.865 -9.586 -20.062 1.00 98.44 117 GLU A CA 1
ATOM 905 C C . GLU A 1 117 ? 7.250 -8.742 -18.946 1.00 98.44 117 GLU A C 1
ATOM 907 O O . GLU A 1 117 ? 6.064 -8.417 -19.011 1.00 98.44 117 GLU A O 1
ATOM 912 N N . GLN A 1 118 ? 8.054 -8.325 -17.961 1.00 98.44 118 GLN A N 1
ATOM 913 C CA . GLN A 1 118 ? 7.568 -7.448 -16.896 1.00 98.44 118 GLN A CA 1
ATOM 914 C C . GLN A 1 118 ? 7.162 -6.076 -17.434 1.00 98.44 118 GLN A C 1
ATOM 916 O O . GLN A 1 118 ? 6.089 -5.597 -17.080 1.00 98.44 118 GLN A O 1
ATOM 921 N N . SER A 1 119 ? 7.960 -5.465 -18.316 1.00 98.44 119 SER A N 1
ATOM 922 C CA . SER A 1 119 ? 7.631 -4.171 -18.928 1.00 98.44 119 SER A CA 1
ATOM 923 C C . SER A 1 119 ? 6.311 -4.226 -19.698 1.00 98.44 119 SER A C 1
ATOM 925 O O . SER A 1 119 ? 5.454 -3.356 -19.530 1.00 98.44 119 SER A O 1
ATOM 927 N N . LYS A 1 120 ? 6.103 -5.281 -20.499 1.00 98.69 120 LYS A N 1
ATOM 928 C CA . LYS A 1 120 ? 4.837 -5.499 -21.208 1.00 98.69 120 LYS A CA 1
ATOM 929 C C . LYS A 1 120 ? 3.674 -5.664 -20.226 1.00 98.69 120 LYS A C 1
ATOM 931 O O . LYS A 1 120 ? 2.665 -4.976 -20.369 1.00 98.69 120 LYS A O 1
ATOM 936 N N . TYR A 1 121 ? 3.824 -6.535 -19.227 1.00 98.88 121 TYR A N 1
ATOM 937 C CA . TYR A 1 121 ? 2.770 -6.814 -18.251 1.00 98.88 121 TYR A CA 1
ATOM 938 C C . TYR A 1 121 ? 2.407 -5.572 -17.426 1.00 98.88 121 TYR A C 1
ATOM 940 O O . TYR A 1 121 ? 1.232 -5.265 -17.251 1.00 98.88 121 TYR A O 1
ATOM 948 N N . ALA A 1 122 ? 3.403 -4.808 -16.972 1.00 98.81 122 ALA A N 1
ATOM 949 C CA . ALA A 1 122 ? 3.203 -3.565 -16.235 1.00 98.81 122 ALA A CA 1
ATOM 950 C C . ALA A 1 122 ? 2.457 -2.523 -17.072 1.00 98.81 122 ALA A C 1
ATOM 952 O O . ALA A 1 122 ? 1.545 -1.873 -16.564 1.00 98.81 122 ALA A O 1
ATOM 953 N N . HIS A 1 123 ? 2.782 -2.398 -18.360 1.00 98.88 123 HIS A N 1
ATOM 954 C CA . HIS A 1 123 ? 2.082 -1.480 -19.253 1.00 98.88 123 HIS A CA 1
ATOM 955 C C . HIS A 1 123 ? 0.628 -1.917 -19.520 1.00 98.88 123 HIS A C 1
ATOM 957 O O . HIS A 1 123 ? -0.282 -1.086 -19.560 1.00 98.88 123 HIS A O 1
ATOM 963 N N . GLU A 1 124 ? 0.371 -3.216 -19.685 1.00 98.88 124 GLU A N 1
ATOM 964 C CA . GLU A 1 124 ? -0.991 -3.759 -19.804 1.00 98.88 124 GLU A CA 1
ATOM 965 C C . GLU A 1 124 ? -1.801 -3.544 -18.517 1.00 98.88 124 GLU A C 1
ATOM 967 O O . GLU A 1 124 ? -2.950 -3.098 -18.583 1.00 98.88 124 GLU A O 1
ATOM 972 N N . LEU A 1 125 ? -1.188 -3.775 -17.353 1.00 98.88 125 LEU A N 1
ATOM 973 C CA . LEU A 1 125 ? -1.789 -3.532 -16.045 1.00 98.88 125 LEU A CA 1
ATOM 974 C C . LEU A 1 125 ? -2.115 -2.049 -15.841 1.00 98.88 125 LEU A C 1
ATOM 976 O O . LEU A 1 125 ? -3.243 -1.723 -15.478 1.00 98.88 125 LEU A O 1
ATOM 980 N N . TRP A 1 126 ? -1.178 -1.148 -16.145 1.00 98.88 126 TRP A N 1
ATOM 981 C CA . TRP A 1 126 ? -1.391 0.301 -16.090 1.00 98.88 126 TRP A CA 1
ATOM 982 C C . TRP A 1 126 ? -2.599 0.725 -16.935 1.00 98.88 126 TRP A C 1
ATOM 984 O O . TRP A 1 126 ? -3.479 1.449 -16.465 1.00 98.88 126 TRP A O 1
ATOM 994 N N . GLN A 1 127 ? -2.710 0.219 -18.168 1.00 98.88 127 GLN A N 1
ATOM 995 C CA . GLN A 1 127 ? -3.873 0.508 -19.006 1.00 98.88 127 GLN A CA 1
ATOM 996 C C . GLN A 1 127 ? -5.166 -0.105 -18.459 1.00 98.88 127 GLN A C 1
ATOM 998 O O . GLN A 1 127 ? -6.237 0.474 -18.633 1.00 98.88 127 GLN A O 1
ATOM 1003 N N . ARG A 1 128 ? -5.102 -1.294 -17.854 1.00 98.81 128 ARG A N 1
ATOM 1004 C CA . ARG A 1 128 ? -6.279 -1.941 -17.280 1.00 98.81 128 ARG A CA 1
ATOM 1005 C C . ARG A 1 128 ? -6.820 -1.163 -16.091 1.00 98.81 128 ARG A C 1
ATOM 1007 O O . ARG A 1 128 ? -8.020 -0.915 -16.057 1.00 98.81 128 ARG A O 1
ATOM 1014 N N . ILE A 1 129 ? -5.949 -0.720 -15.187 1.00 98.88 129 ILE A N 1
ATOM 1015 C CA . ILE A 1 129 ? -6.336 0.106 -14.037 1.00 98.88 129 ILE A CA 1
ATOM 1016 C C . ILE A 1 129 ? -7.083 1.352 -14.521 1.00 98.88 129 ILE A C 1
ATOM 1018 O O . ILE A 1 129 ? -8.164 1.643 -14.031 1.00 98.88 129 ILE A O 1
ATOM 1022 N N . ARG A 1 130 ? -6.592 2.013 -15.578 1.00 98.62 130 ARG A N 1
ATOM 1023 C CA . ARG A 1 130 ? -7.260 3.180 -16.186 1.00 98.62 130 ARG A CA 1
ATOM 1024 C C . ARG A 1 130 ? -8.653 2.904 -16.756 1.00 98.62 130 ARG A C 1
ATOM 1026 O O . ARG A 1 130 ? -9.427 3.842 -16.912 1.00 98.62 130 ARG A O 1
ATOM 1033 N N . ARG A 1 131 ? -8.949 1.661 -17.142 1.00 98.69 131 ARG A N 1
ATOM 1034 C CA . ARG A 1 131 ? -10.258 1.263 -17.687 1.00 98.69 131 ARG A CA 1
ATOM 1035 C C . ARG A 1 131 ? -11.219 0.800 -16.598 1.00 98.69 131 ARG A C 1
ATOM 1037 O O . ARG A 1 131 ? -12.409 1.053 -16.717 1.00 98.69 131 ARG A O 1
ATOM 1044 N N . GLU A 1 132 ? -10.706 0.097 -15.593 1.00 98.50 132 GLU A N 1
ATOM 1045 C CA . GLU A 1 132 ? -11.507 -0.550 -14.547 1.00 98.50 132 GLU A CA 1
ATOM 1046 C C . GLU A 1 132 ? -11.738 0.362 -13.336 1.00 98.50 132 GLU A C 1
ATOM 1048 O O . GLU A 1 132 ? -12.794 0.285 -12.720 1.00 98.50 132 GLU A O 1
ATOM 1053 N N . PHE A 1 133 ? -10.798 1.271 -13.065 1.00 98.62 133 PHE A N 1
ATOM 1054 C CA . PHE A 1 133 ? -10.846 2.247 -11.976 1.00 98.62 133 PHE A CA 1
ATOM 1055 C C . PHE A 1 133 ? -10.560 3.672 -12.488 1.00 98.62 133 PHE A C 1
ATOM 1057 O O . PHE A 1 133 ? -9.562 4.290 -12.098 1.00 98.62 133 PHE A O 1
ATOM 1064 N N . PRO A 1 134 ? -11.373 4.206 -13.421 1.00 98.12 134 PRO A N 1
ATOM 1065 C CA . PRO A 1 134 ? -11.147 5.533 -14.000 1.00 98.12 134 PRO A CA 1
ATOM 1066 C C . PRO A 1 134 ? -11.206 6.675 -12.969 1.00 98.12 134 PRO A C 1
ATOM 1068 O O . PRO A 1 134 ? -10.732 7.775 -13.248 1.00 98.12 134 PRO A O 1
ATOM 1071 N N . GLU A 1 135 ? -11.788 6.434 -11.795 1.00 97.88 135 GLU A N 1
ATOM 1072 C CA . GLU A 1 135 ? -11.863 7.360 -10.668 1.00 97.88 135 GLU A CA 1
ATOM 1073 C C . GLU A 1 135 ? -10.566 7.463 -9.852 1.00 97.88 135 GLU A C 1
ATOM 1075 O O . GLU A 1 135 ? -10.398 8.426 -9.100 1.00 97.88 135 GLU A O 1
ATOM 1080 N N . LEU A 1 136 ? -9.649 6.496 -9.975 1.00 98.50 136 LEU A N 1
ATOM 1081 C CA . LEU A 1 136 ? -8.365 6.541 -9.279 1.00 98.50 136 LEU A CA 1
ATOM 1082 C C . LEU A 1 136 ? -7.394 7.480 -9.990 1.00 98.50 136 LEU A C 1
ATOM 1084 O O . LEU A 1 136 ? -7.314 7.535 -11.221 1.00 98.50 136 LEU A O 1
ATOM 1088 N N . ARG A 1 137 ? -6.586 8.195 -9.202 1.00 98.56 137 ARG A N 1
ATOM 1089 C CA . ARG A 1 137 ? -5.511 9.009 -9.765 1.00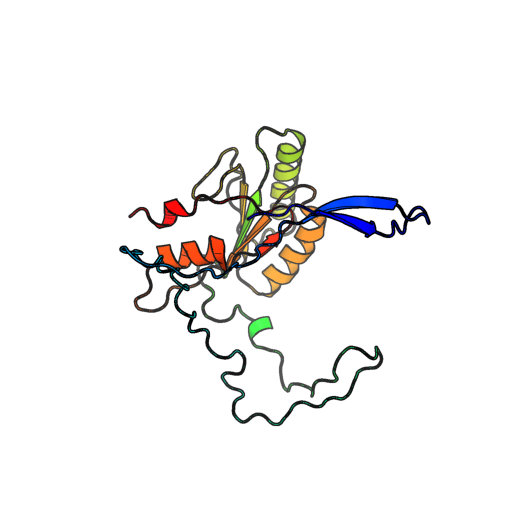 98.56 137 ARG A CA 1
ATOM 1090 C C . ARG A 1 137 ? -4.322 8.111 -10.071 1.00 98.56 137 ARG A C 1
ATOM 1092 O O . ARG A 1 137 ? -3.701 7.583 -9.158 1.00 98.56 137 ARG A O 1
ATOM 1099 N N . ILE A 1 138 ? -3.998 7.978 -11.349 1.00 98.50 138 ILE A N 1
ATOM 1100 C CA . ILE A 1 138 ? -2.865 7.194 -11.842 1.00 98.50 138 ILE A CA 1
ATOM 1101 C C . ILE A 1 138 ? -1.893 8.082 -12.615 1.00 98.50 138 ILE A C 1
ATOM 1103 O O . ILE A 1 138 ? -2.309 8.935 -13.403 1.00 98.50 138 ILE A O 1
ATOM 1107 N N . TYR A 1 139 ? -0.599 7.879 -12.383 1.00 98.50 139 TYR A N 1
ATOM 1108 C CA . TYR A 1 139 ? 0.466 8.717 -12.928 1.00 98.50 139 TYR A CA 1
ATOM 1109 C C . TYR A 1 139 ? 1.135 8.117 -14.164 1.00 98.50 139 TYR A C 1
ATOM 1111 O O . TYR A 1 139 ? 0.775 7.048 -14.670 1.00 98.50 139 TYR A O 1
ATOM 1119 N N . THR A 1 140 ? 2.116 8.867 -14.664 1.00 98.38 140 THR A N 1
ATOM 1120 C CA . THR A 1 140 ? 3.033 8.494 -15.735 1.00 98.38 140 THR A CA 1
ATOM 1121 C C . THR A 1 140 ? 3.609 7.098 -15.526 1.00 98.38 140 THR A C 1
ATOM 1123 O O . THR A 1 140 ? 4.038 6.736 -14.432 1.00 98.38 140 THR A O 1
ATOM 1126 N N . PHE A 1 141 ? 3.656 6.337 -16.616 1.00 98.69 141 PHE A N 1
ATOM 1127 C CA . PHE A 1 141 ? 4.391 5.085 -16.688 1.00 98.69 141 PHE A CA 1
ATOM 1128 C C . PHE A 1 141 ? 5.878 5.390 -16.897 1.00 98.69 141 PHE A C 1
ATOM 1130 O O . PHE A 1 141 ? 6.289 5.735 -18.005 1.00 98.69 141 PHE A O 1
ATOM 1137 N N . TRP A 1 142 ? 6.674 5.338 -15.829 1.00 98.69 142 TRP A N 1
ATOM 1138 C CA . TRP A 1 142 ? 8.106 5.624 -15.888 1.00 98.69 142 TRP A CA 1
ATOM 1139 C C . TRP A 1 142 ? 8.885 4.386 -16.309 1.00 98.69 142 TRP A C 1
ATOM 1141 O O . TRP A 1 142 ? 8.645 3.306 -15.782 1.00 98.69 142 TRP A O 1
ATOM 1151 N N . ASP A 1 143 ? 9.850 4.557 -17.210 1.00 98.19 143 ASP A N 1
ATOM 1152 C CA . ASP A 1 143 ? 10.761 3.528 -17.740 1.00 98.19 143 ASP A CA 1
ATOM 1153 C C . ASP A 1 143 ? 12.148 3.539 -17.075 1.00 98.19 143 ASP A C 1
ATOM 1155 O O . ASP A 1 143 ? 13.084 2.864 -17.510 1.00 98.19 143 ASP A O 1
ATOM 1159 N N . ARG A 1 144 ? 12.281 4.306 -15.992 1.00 98.31 144 ARG A N 1
ATOM 1160 C CA . ARG A 1 144 ? 13.528 4.543 -15.264 1.00 98.31 144 ARG A CA 1
ATOM 1161 C C . ARG A 1 144 ? 13.264 4.792 -13.773 1.00 98.31 144 ARG A C 1
ATOM 1163 O O . ARG A 1 144 ? 12.139 5.145 -13.422 1.00 98.31 144 ARG A O 1
ATOM 1170 N N . PRO A 1 145 ? 14.290 4.667 -12.911 1.00 98.12 145 PRO A N 1
ATOM 1171 C CA . PRO A 1 145 ? 14.218 5.085 -11.510 1.00 98.12 145 PRO A CA 1
ATOM 1172 C C . PRO A 1 145 ? 13.838 6.567 -11.371 1.00 98.12 145 PRO A C 1
ATOM 1174 O O . PRO A 1 145 ? 14.351 7.407 -12.117 1.00 98.12 145 PRO A O 1
ATOM 1177 N N . ILE A 1 146 ? 12.974 6.892 -10.408 1.00 97.44 146 ILE A N 1
ATOM 1178 C CA . ILE A 1 146 ? 12.528 8.257 -10.085 1.00 97.44 146 ILE A CA 1
ATOM 1179 C C . ILE A 1 146 ? 12.441 8.391 -8.564 1.00 97.44 146 ILE A C 1
ATOM 1181 O O . ILE A 1 146 ? 11.896 7.513 -7.908 1.00 97.44 146 ILE A O 1
ATOM 1185 N N . GLY A 1 147 ? 12.945 9.485 -7.985 1.00 95.94 147 GLY A N 1
ATOM 1186 C CA . GLY A 1 147 ? 12.889 9.683 -6.531 1.00 95.94 147 GLY A CA 1
ATOM 1187 C C . GLY A 1 147 ? 13.516 8.503 -5.761 1.00 95.94 147 GLY A C 1
ATOM 1188 O O . GLY A 1 147 ? 14.560 8.010 -6.191 1.00 95.94 147 GLY A O 1
ATOM 1189 N N . PRO A 1 148 ? 12.910 8.026 -4.654 1.00 97.38 148 PRO A N 1
ATOM 1190 C CA . PRO A 1 148 ? 13.458 6.926 -3.847 1.00 97.38 148 PRO A CA 1
ATOM 1191 C C . PRO A 1 148 ? 13.321 5.547 -4.514 1.00 97.38 148 PRO A C 1
ATOM 1193 O O . PRO A 1 148 ? 13.769 4.543 -3.955 1.00 97.38 148 PRO A O 1
ATOM 1196 N N . HIS A 1 149 ? 12.686 5.477 -5.685 1.00 98.25 149 HIS A N 1
ATOM 1197 C CA . HIS A 1 149 ? 12.303 4.242 -6.354 1.00 98.25 149 HIS A CA 1
ATOM 1198 C C . HIS A 1 149 ? 13.459 3.696 -7.209 1.00 98.25 149 HIS A C 1
ATOM 1200 O O . HIS A 1 149 ? 13.884 4.365 -8.151 1.00 98.25 149 HIS A O 1
ATOM 1206 N N . PRO A 1 150 ? 13.969 2.480 -6.926 1.00 97.75 150 PRO A N 1
ATOM 1207 C CA . PRO A 1 150 ? 15.231 1.991 -7.494 1.00 97.75 150 PRO A CA 1
ATOM 1208 C C . PRO A 1 150 ? 15.112 1.445 -8.924 1.00 97.75 150 PRO A C 1
ATOM 1210 O O . PRO A 1 150 ? 16.128 1.180 -9.566 1.00 97.75 150 PRO A O 1
ATOM 1213 N N . VAL A 1 151 ? 13.890 1.237 -9.419 1.00 98.62 151 VAL A N 1
ATOM 1214 C CA . VAL A 1 151 ? 13.588 0.676 -10.746 1.00 98.62 151 VAL A CA 1
ATOM 1215 C C . VAL A 1 151 ? 12.391 1.401 -11.360 1.00 98.62 151 VAL A C 1
ATOM 1217 O O . VAL A 1 151 ? 11.776 2.247 -10.710 1.00 98.62 151 VAL A O 1
ATOM 1220 N N . ALA A 1 152 ? 12.076 1.084 -12.614 1.00 98.69 152 ALA A N 1
ATOM 1221 C CA . ALA A 1 152 ? 10.914 1.624 -13.304 1.00 98.69 152 ALA A CA 1
ATOM 1222 C C . ALA A 1 152 ? 9.594 1.286 -12.586 1.00 98.69 152 ALA A C 1
ATOM 1224 O O . ALA A 1 152 ? 9.442 0.213 -11.992 1.00 98.69 152 ALA A O 1
ATOM 1225 N N . MET A 1 153 ? 8.644 2.223 -12.612 1.00 98.81 153 MET A N 1
ATOM 1226 C CA . MET A 1 153 ? 7.375 2.093 -11.898 1.00 98.81 153 MET A CA 1
ATOM 1227 C C . MET A 1 153 ? 6.263 2.965 -12.482 1.00 98.81 153 MET A C 1
ATOM 1229 O O . MET A 1 153 ? 6.489 3.818 -13.341 1.00 98.81 153 MET A O 1
ATOM 1233 N N . PHE A 1 154 ? 5.053 2.764 -11.975 1.00 98.88 154 PHE A N 1
ATOM 1234 C CA . PHE A 1 154 ? 3.989 3.760 -12.025 1.00 98.88 154 PHE A CA 1
ATOM 1235 C C . PHE A 1 154 ? 3.261 3.816 -10.680 1.00 98.88 154 PHE A C 1
ATOM 1237 O O . PHE A 1 154 ? 3.277 2.848 -9.916 1.00 98.88 154 PHE A O 1
ATOM 1244 N N . GLU A 1 155 ? 2.606 4.943 -10.421 1.00 98.81 155 GLU A N 1
ATOM 1245 C CA . GLU A 1 155 ? 1.943 5.240 -9.150 1.00 98.81 155 GLU A CA 1
ATOM 1246 C C . GLU A 1 155 ? 0.420 5.342 -9.320 1.00 98.81 155 GLU A C 1
ATOM 1248 O O . GLU A 1 155 ? -0.070 5.849 -10.337 1.00 98.81 155 GLU A O 1
ATOM 1253 N N . VAL A 1 156 ? -0.320 4.888 -8.306 1.00 98.88 156 VAL A N 1
ATOM 1254 C CA . VAL A 1 156 ? -1.767 5.084 -8.143 1.00 98.88 156 VAL A CA 1
ATOM 1255 C C . VAL A 1 156 ? -2.047 5.628 -6.736 1.00 98.88 156 VAL A C 1
ATOM 1257 O O . VAL A 1 156 ? -1.638 4.994 -5.765 1.00 98.88 156 VAL A O 1
ATOM 1260 N N . ASN A 1 157 ? -2.761 6.753 -6.604 1.00 98.81 157 ASN A N 1
ATOM 1261 C CA . ASN A 1 157 ? -3.205 7.258 -5.294 1.00 98.81 157 ASN A CA 1
ATOM 1262 C C . ASN A 1 157 ? -4.593 6.726 -4.929 1.00 98.81 157 ASN A C 1
ATOM 1264 O O . ASN A 1 157 ? -5.482 6.607 -5.780 1.00 98.81 157 ASN A O 1
ATOM 1268 N N . LEU A 1 158 ? -4.796 6.515 -3.631 1.00 98.75 158 LEU A N 1
ATOM 1269 C CA . LEU A 1 158 ? -6.056 6.097 -3.028 1.00 98.75 158 LEU A CA 1
ATOM 1270 C C . LEU A 1 158 ? -6.527 7.150 -2.019 1.00 98.75 158 LEU A C 1
ATOM 1272 O O . LEU A 1 158 ? -5.763 7.608 -1.171 1.00 98.75 158 LEU A O 1
ATOM 1276 N N . PHE A 1 159 ? -7.804 7.513 -2.088 1.00 98.38 159 PHE A N 1
ATOM 1277 C CA . PHE A 1 159 ? -8.400 8.621 -1.333 1.00 98.38 159 PHE A CA 1
ATOM 1278 C C . PHE A 1 159 ? -9.386 8.161 -0.259 1.00 98.38 159 PHE A C 1
ATOM 1280 O O . PHE A 1 159 ? -9.673 8.920 0.661 1.00 98.38 159 PHE A O 1
ATOM 1287 N N . THR A 1 160 ? -9.902 6.932 -0.355 1.00 98.38 160 THR A N 1
ATOM 1288 C CA . THR A 1 160 ? -10.901 6.410 0.587 1.00 98.38 160 THR A CA 1
ATOM 1289 C C . THR A 1 160 ? -10.608 4.970 1.019 1.00 98.38 160 THR A C 1
ATOM 1291 O O . THR A 1 160 ? -9.977 4.216 0.267 1.00 98.38 160 THR A O 1
ATOM 1294 N N . PRO A 1 161 ? -11.117 4.537 2.190 1.00 98.31 161 PRO A N 1
ATOM 1295 C CA . PRO A 1 161 ? -11.040 3.139 2.616 1.00 98.31 161 PRO A CA 1
ATOM 1296 C C . PRO A 1 161 ? -11.660 2.171 1.603 1.00 98.31 161 PRO A C 1
ATOM 1298 O O . PRO A 1 161 ? -11.104 1.103 1.352 1.00 98.31 161 PRO A O 1
ATOM 1301 N N . ALA A 1 162 ? -12.769 2.563 0.966 1.00 98.31 162 ALA A N 1
ATOM 1302 C CA . ALA A 1 162 ? -13.418 1.769 -0.075 1.00 98.31 162 ALA A CA 1
ATOM 1303 C C . ALA A 1 162 ? -12.505 1.564 -1.295 1.00 98.31 162 ALA A C 1
ATOM 1305 O O . ALA A 1 162 ? -12.359 0.437 -1.768 1.00 98.31 162 ALA A O 1
ATOM 1306 N N . GLN A 1 163 ? -11.835 2.626 -1.763 1.00 98.62 163 GLN A N 1
ATOM 1307 C CA . GLN A 1 163 ? -10.842 2.524 -2.837 1.00 98.62 163 GLN A CA 1
ATOM 1308 C C . GLN A 1 163 ? -9.672 1.629 -2.433 1.00 98.62 163 GLN A C 1
ATOM 1310 O O . GLN A 1 163 ? -9.261 0.787 -3.226 1.00 98.62 163 GLN A O 1
ATOM 1315 N N . PHE A 1 164 ? -9.165 1.759 -1.203 1.00 98.69 164 PHE A N 1
ATOM 1316 C CA . PHE A 1 164 ? -8.098 0.893 -0.707 1.00 98.69 164 PHE A CA 1
ATOM 1317 C C . PHE A 1 164 ? -8.526 -0.574 -0.698 1.00 98.69 164 PHE A C 1
ATOM 1319 O O . PHE A 1 164 ? -7.875 -1.400 -1.329 1.00 98.69 164 PHE A O 1
ATOM 1326 N N . GLY A 1 165 ? -9.649 -0.909 -0.063 1.00 98.25 165 GLY A N 1
ATOM 1327 C CA . GLY A 1 165 ? -10.145 -2.284 -0.012 1.00 98.25 165 GLY A CA 1
ATOM 1328 C C . GLY A 1 165 ? -10.364 -2.883 -1.404 1.00 98.25 165 GLY A C 1
ATOM 1329 O O . GLY A 1 165 ? -9.895 -3.989 -1.682 1.00 98.25 165 GLY A O 1
ATOM 1330 N N . ALA A 1 166 ? -11.017 -2.141 -2.301 1.00 98.62 166 ALA A N 1
ATOM 1331 C CA . ALA A 1 166 ? -11.290 -2.594 -3.662 1.00 98.62 166 ALA A CA 1
ATOM 1332 C C . ALA A 1 166 ? -10.007 -2.756 -4.491 1.00 98.62 166 ALA A C 1
ATOM 1334 O O . ALA A 1 166 ? -9.757 -3.827 -5.042 1.00 98.62 166 ALA A O 1
ATOM 1335 N N . PHE A 1 167 ? -9.162 -1.725 -4.552 1.00 98.81 167 PHE A N 1
ATOM 1336 C CA . PHE A 1 167 ? -7.988 -1.722 -5.419 1.00 98.81 167 PHE A CA 1
ATOM 1337 C C . PHE A 1 167 ? -6.909 -2.697 -4.944 1.00 98.81 167 PHE A C 1
ATOM 1339 O O . PHE A 1 167 ? -6.363 -3.445 -5.748 1.00 98.81 167 PHE A O 1
ATOM 1346 N N . ILE A 1 168 ? -6.618 -2.743 -3.642 1.00 98.62 168 ILE A N 1
ATOM 1347 C CA . ILE A 1 168 ? -5.568 -3.601 -3.072 1.00 98.62 168 ILE A CA 1
ATOM 1348 C C . ILE A 1 168 ? -5.949 -5.086 -3.178 1.00 98.62 168 ILE A C 1
ATOM 1350 O O . ILE A 1 168 ? -5.111 -5.918 -3.545 1.00 98.62 168 ILE A O 1
ATOM 1354 N N . SER A 1 169 ? -7.215 -5.437 -2.926 1.00 98.31 169 SER A N 1
ATOM 1355 C CA . SER A 1 169 ? -7.692 -6.815 -3.121 1.00 98.31 169 SER A CA 1
ATOM 1356 C C . SER A 1 169 ? -7.661 -7.225 -4.595 1.00 98.31 169 SER A C 1
ATOM 1358 O O . SER A 1 169 ? -7.173 -8.305 -4.926 1.00 98.31 169 SER A O 1
ATOM 1360 N N . TRP A 1 170 ? -8.087 -6.340 -5.498 1.00 98.81 170 TRP A N 1
ATOM 1361 C CA . TRP A 1 170 ? -8.024 -6.572 -6.938 1.00 98.81 170 TRP A CA 1
ATOM 1362 C C . TRP A 1 170 ? -6.579 -6.715 -7.440 1.00 98.81 170 TRP A C 1
ATOM 1364 O O . TRP A 1 170 ? -6.252 -7.652 -8.173 1.00 98.81 170 TRP A O 1
ATOM 1374 N N . LEU A 1 171 ? -5.680 -5.835 -6.994 1.00 98.75 171 LEU A N 1
ATOM 1375 C CA . LEU A 1 171 ? -4.277 -5.819 -7.399 1.00 98.75 171 LEU A CA 1
ATOM 1376 C C . LEU A 1 171 ? -3.545 -7.079 -6.932 1.00 98.75 171 LEU A C 1
ATOM 1378 O O . LEU A 1 171 ? -2.662 -7.563 -7.634 1.00 98.75 171 LEU A O 1
ATOM 1382 N N . THR A 1 172 ? -3.958 -7.669 -5.807 1.00 97.94 172 THR A N 1
ATOM 1383 C CA . THR A 1 172 ? -3.430 -8.959 -5.331 1.00 97.94 172 THR A CA 1
ATOM 1384 C C . THR A 1 172 ? -3.562 -10.057 -6.394 1.00 97.94 172 THR A C 1
ATOM 1386 O O . THR A 1 172 ? -2.672 -10.898 -6.512 1.00 97.94 172 THR A O 1
ATOM 1389 N N . ILE A 1 173 ? -4.630 -10.023 -7.199 1.00 98.19 173 ILE A N 1
ATOM 1390 C CA . ILE A 1 173 ? -4.871 -10.974 -8.290 1.00 98.19 173 ILE A CA 1
ATOM 1391 C C . ILE A 1 173 ? -4.144 -10.555 -9.573 1.00 98.19 173 ILE A C 1
ATOM 1393 O O . ILE A 1 173 ? -3.554 -11.395 -10.251 1.00 98.19 173 ILE A O 1
ATOM 1397 N N . TRP A 1 174 ? -4.171 -9.263 -9.913 1.00 98.62 174 TRP A N 1
ATOM 1398 C CA . TRP A 1 174 ? -3.742 -8.777 -11.231 1.00 98.62 174 TRP A CA 1
ATOM 1399 C C . TRP A 1 174 ? -2.313 -8.245 -11.313 1.00 98.62 174 TRP A C 1
ATOM 1401 O O . TRP A 1 174 ? -1.845 -7.972 -12.414 1.00 98.62 174 TRP A O 1
ATOM 1411 N N . ARG A 1 175 ? -1.582 -8.116 -10.200 1.00 98.38 175 ARG A N 1
ATOM 1412 C CA . ARG A 1 175 ? -0.188 -7.633 -10.232 1.00 98.38 175 ARG A CA 1
ATOM 1413 C C . ARG A 1 175 ? 0.783 -8.594 -10.922 1.00 98.38 175 ARG A C 1
ATOM 1415 O O . ARG A 1 175 ? 1.873 -8.180 -11.300 1.00 98.38 175 ARG A O 1
ATOM 1422 N N . GLY A 1 176 ? 0.420 -9.870 -11.068 1.00 97.62 176 GLY A N 1
ATOM 1423 C CA . GLY A 1 176 ? 1.287 -10.882 -11.670 1.00 97.62 176 GLY A CA 1
ATOM 1424 C C . GLY A 1 176 ? 2.674 -10.934 -11.001 1.00 97.62 176 GLY A C 1
ATOM 1425 O O . GLY A 1 176 ? 2.748 -11.015 -9.772 1.00 97.62 176 GLY A O 1
ATOM 1426 N N . PRO A 1 177 ? 3.781 -10.886 -11.769 1.00 96.69 177 PRO A N 1
ATOM 1427 C CA . PRO A 1 177 ? 5.138 -10.973 -11.225 1.00 96.69 177 PRO A CA 1
ATOM 1428 C C . PRO A 1 177 ? 5.643 -9.661 -10.603 1.00 96.69 177 PRO A C 1
ATOM 1430 O O . PRO A 1 177 ? 6.779 -9.616 -10.137 1.00 96.69 177 PRO A O 1
ATOM 1433 N N . LEU A 1 178 ? 4.849 -8.587 -10.637 1.00 98.75 178 LEU A N 1
ATOM 1434 C CA . LEU A 1 178 ? 5.293 -7.254 -10.247 1.00 98.75 178 LEU A CA 1
ATOM 1435 C C . LEU A 1 178 ? 5.313 -7.098 -8.722 1.00 98.75 178 LEU A C 1
ATOM 1437 O O . LEU A 1 178 ? 4.386 -7.527 -8.019 1.00 98.75 178 LEU A O 1
ATOM 1441 N N . SER A 1 179 ? 6.373 -6.461 -8.227 1.00 98.69 179 SER A N 1
ATOM 1442 C CA . SER A 1 179 ? 6.485 -6.013 -6.838 1.00 98.69 179 SER A CA 1
ATOM 1443 C C . SER A 1 179 ? 5.745 -4.698 -6.653 1.00 98.69 179 SER A C 1
ATOM 1445 O O . SER A 1 179 ? 5.779 -3.837 -7.531 1.00 98.69 179 SER A O 1
ATOM 1447 N N . VAL A 1 180 ? 5.108 -4.514 -5.500 1.00 98.88 180 VAL A N 1
ATOM 1448 C CA . VAL A 1 180 ? 4.329 -3.307 -5.207 1.00 98.88 180 VAL A CA 1
ATOM 1449 C C . VAL A 1 180 ? 4.698 -2.769 -3.832 1.00 98.88 180 VAL A C 1
ATOM 1451 O O . VAL A 1 180 ? 4.612 -3.502 -2.847 1.00 98.88 180 VAL A O 1
ATOM 1454 N N . LEU A 1 181 ? 5.078 -1.493 -3.773 1.00 98.88 181 LEU A N 1
ATOM 1455 C CA . LEU A 1 181 ? 5.146 -0.720 -2.533 1.00 98.88 181 LEU A CA 1
ATOM 1456 C C . LEU A 1 181 ? 3.816 -0.001 -2.350 1.00 98.88 181 LEU A C 1
ATOM 1458 O O . LEU A 1 181 ? 3.374 0.711 -3.243 1.00 98.88 181 LEU A O 1
ATOM 1462 N N . ILE A 1 182 ? 3.215 -0.146 -1.181 1.00 98.88 182 ILE A N 1
ATOM 1463 C CA . ILE A 1 182 ? 2.054 0.627 -0.753 1.00 98.88 182 ILE A CA 1
ATOM 1464 C C . ILE A 1 182 ? 2.502 1.389 0.484 1.00 98.88 182 ILE A C 1
ATOM 1466 O O . ILE A 1 182 ? 2.875 0.759 1.471 1.00 98.88 182 ILE A O 1
ATOM 1470 N N . HIS A 1 183 ? 2.491 2.714 0.460 1.00 98.69 183 HIS A N 1
ATOM 1471 C CA . HIS A 1 183 ? 2.799 3.496 1.656 1.00 98.69 183 HIS A CA 1
ATOM 1472 C C . HIS A 1 183 ? 1.666 4.464 1.983 1.00 98.69 183 HIS A C 1
ATOM 1474 O O . HIS A 1 183 ? 0.983 4.934 1.069 1.00 98.69 183 HIS A O 1
ATOM 1480 N N . PRO A 1 184 ? 1.433 4.747 3.275 1.00 98.50 184 PRO A N 1
ATOM 1481 C CA . PRO A 1 184 ? 0.534 5.822 3.654 1.00 98.50 184 PRO A CA 1
ATOM 1482 C C . PRO A 1 184 ? 1.140 7.177 3.288 1.00 98.50 184 PRO A C 1
ATOM 1484 O O . PRO A 1 184 ? 2.352 7.296 3.128 1.00 98.50 184 PRO A O 1
ATOM 1487 N N . ASN A 1 185 ? 0.296 8.198 3.236 1.00 98.25 185 ASN A N 1
ATOM 1488 C CA . ASN A 1 185 ? 0.715 9.591 3.284 1.00 98.25 185 ASN A CA 1
ATOM 1489 C C . ASN A 1 185 ? 0.254 10.160 4.618 1.00 98.25 185 ASN A C 1
ATOM 1491 O O . ASN A 1 185 ? -0.933 10.431 4.814 1.00 98.25 185 ASN A O 1
ATOM 1495 N N . VAL A 1 186 ? 1.181 10.286 5.562 1.00 97.06 186 VAL A N 1
ATOM 1496 C CA . VAL A 1 186 ? 0.895 10.863 6.872 1.00 97.06 186 VAL A CA 1
ATOM 1497 C C . VAL A 1 186 ? 1.070 12.374 6.807 1.00 97.06 186 VAL A C 1
ATOM 1499 O O . VAL A 1 186 ? 2.107 12.878 6.381 1.00 97.06 186 VAL A O 1
ATOM 1502 N N . VAL A 1 187 ? 0.066 13.110 7.280 1.00 95.94 187 VAL A N 1
ATOM 1503 C CA . VAL A 1 187 ? 0.193 14.548 7.518 1.00 95.94 187 VAL A CA 1
ATOM 1504 C C . VAL A 1 187 ? 1.125 14.743 8.722 1.00 95.94 187 VAL A C 1
ATOM 1506 O O . VAL A 1 187 ? 0.803 14.250 9.810 1.00 95.94 187 VAL A O 1
ATOM 1509 N N . PRO A 1 188 ? 2.274 15.434 8.564 1.00 91.81 188 PRO A N 1
ATOM 1510 C CA . PRO A 1 188 ? 3.202 15.669 9.666 1.00 91.81 188 PRO A CA 1
ATOM 1511 C C . PRO A 1 188 ? 2.512 16.411 10.809 1.00 91.81 188 PRO A C 1
ATOM 1513 O O . PRO A 1 188 ? 1.744 17.349 10.576 1.00 91.81 188 PRO A O 1
ATOM 1516 N N . LYS A 1 189 ? 2.802 16.021 12.052 1.00 88.50 189 LYS A N 1
ATOM 1517 C CA . LYS A 1 189 ? 2.324 16.778 13.214 1.00 88.50 189 LYS A CA 1
ATOM 1518 C C . LYS A 1 189 ? 3.039 18.122 13.305 1.00 88.50 189 LYS A C 1
ATOM 1520 O O . LYS A 1 189 ? 4.111 18.321 12.736 1.00 88.50 189 LYS A O 1
ATOM 1525 N N . GLU A 1 190 ? 2.468 19.044 14.074 1.00 88.06 190 GLU A N 1
ATOM 1526 C CA . GLU A 1 190 ? 3.134 20.310 14.372 1.00 88.06 190 GLU A CA 1
ATOM 1527 C C . GLU A 1 190 ? 4.531 20.058 14.967 1.00 88.06 190 GLU A C 1
ATOM 1529 O O . GLU A 1 190 ? 4.687 19.321 15.941 1.00 88.06 190 GLU A O 1
ATOM 1534 N N . GLY A 1 191 ? 5.554 20.643 14.339 1.00 85.44 191 GLY A N 1
ATOM 1535 C CA . GLY A 1 191 ? 6.958 20.459 14.711 1.00 85.44 191 GLY A CA 1
ATOM 1536 C C . GLY A 1 191 ? 7.671 19.263 14.060 1.00 85.44 191 GLY A C 1
ATOM 1537 O O . GLY A 1 191 ? 8.894 19.181 14.167 1.00 85.44 191 GLY A O 1
ATOM 1538 N N . GLU A 1 192 ? 6.970 18.371 13.352 1.00 87.69 192 GLU A N 1
ATOM 1539 C CA . GLU A 1 192 ? 7.592 17.297 12.565 1.00 87.69 192 GLU A CA 1
ATOM 1540 C C . GLU A 1 192 ? 7.994 17.792 11.168 1.00 87.69 192 GLU A C 1
ATOM 1542 O O . GLU A 1 192 ? 7.288 18.566 10.521 1.00 87.69 192 GLU A O 1
ATOM 1547 N N . HIS A 1 193 ? 9.145 17.328 10.672 1.00 89.06 193 HIS A N 1
ATOM 1548 C CA . HIS A 1 193 ? 9.602 17.689 9.333 1.00 89.06 193 HIS A CA 1
ATOM 1549 C C . HIS A 1 193 ? 8.931 16.791 8.272 1.00 89.06 193 HIS A C 1
ATOM 1551 O O . HIS A 1 193 ? 8.961 15.562 8.419 1.00 89.06 193 HIS A O 1
ATOM 1557 N N . PRO A 1 194 ? 8.393 17.347 7.166 1.00 91.25 194 PRO A N 1
ATOM 1558 C CA . PRO A 1 194 ? 7.737 16.553 6.124 1.00 91.25 194 PRO A CA 1
ATOM 1559 C C . PRO A 1 194 ? 8.622 15.457 5.526 1.00 91.25 194 PRO A C 1
ATOM 1561 O O . PRO A 1 194 ? 8.142 14.362 5.258 1.00 91.25 194 PRO A O 1
ATOM 1564 N N . HIS A 1 195 ? 9.926 15.708 5.376 1.00 92.31 195 HIS A N 1
ATOM 1565 C CA . HIS A 1 195 ? 10.842 14.699 4.833 1.00 92.31 195 HIS A CA 1
ATOM 1566 C C . HIS A 1 195 ? 11.041 13.502 5.769 1.00 92.31 195 HIS A C 1
ATOM 1568 O O . HIS A 1 195 ? 11.107 12.375 5.294 1.00 92.31 195 HIS A O 1
ATOM 1574 N N . GLU A 1 196 ? 11.102 13.722 7.087 1.00 93.38 196 GLU A N 1
ATOM 1575 C CA . GLU A 1 196 ? 11.211 12.623 8.056 1.00 93.38 196 GLU A CA 1
ATOM 1576 C C . GLU A 1 196 ? 9.926 11.793 8.066 1.00 93.38 196 GLU A C 1
ATOM 1578 O O . GLU A 1 196 ? 9.968 10.565 8.097 1.00 93.38 196 GLU A O 1
ATOM 1583 N N . THR A 1 197 ? 8.776 12.464 7.955 1.00 94.38 197 THR A N 1
ATOM 1584 C CA . THR A 1 197 ? 7.475 11.797 7.824 1.00 94.38 197 THR A CA 1
ATOM 1585 C C . THR A 1 197 ? 7.420 10.960 6.549 1.00 94.38 197 THR A C 1
ATOM 1587 O O . THR A 1 197 ? 7.139 9.768 6.627 1.00 94.38 197 THR A O 1
ATOM 1590 N N . GLY A 1 198 ? 7.802 11.537 5.406 1.00 95.69 198 GLY A N 1
ATOM 1591 C CA . GLY A 1 198 ? 7.868 10.828 4.128 1.00 95.69 198 GLY A CA 1
ATOM 1592 C C . GLY A 1 198 ? 8.842 9.647 4.153 1.00 95.69 198 GLY A C 1
ATOM 1593 O O . GLY A 1 198 ? 8.522 8.574 3.643 1.00 95.69 198 GLY A O 1
ATOM 1594 N N . LYS A 1 199 ? 9.995 9.791 4.816 1.00 96.75 199 LYS A N 1
ATOM 1595 C CA . LYS A 1 199 ? 10.957 8.700 5.011 1.00 96.75 199 LYS A CA 1
ATOM 1596 C C . LYS A 1 199 ? 10.343 7.544 5.795 1.00 96.75 199 LYS A C 1
ATOM 1598 O O . LYS A 1 199 ? 10.479 6.400 5.372 1.00 96.75 199 LYS A O 1
ATOM 1603 N N . LEU A 1 200 ? 9.650 7.839 6.898 1.00 95.69 200 LEU A N 1
ATOM 1604 C CA . LEU A 1 200 ? 8.946 6.840 7.708 1.00 95.69 200 LEU A CA 1
ATOM 1605 C C . LEU A 1 200 ? 7.799 6.177 6.942 1.00 95.69 200 LEU A C 1
ATOM 1607 O O . LEU A 1 200 ? 7.604 4.968 7.076 1.00 95.69 200 LEU A O 1
ATOM 1611 N N . ASP A 1 201 ? 7.071 6.943 6.133 1.00 97.62 201 ASP A N 1
ATOM 1612 C CA . ASP A 1 201 ? 6.004 6.435 5.271 1.00 97.62 201 ASP A CA 1
ATOM 1613 C C . ASP A 1 201 ? 6.554 5.401 4.280 1.00 97.62 201 ASP A C 1
ATOM 1615 O O . ASP A 1 201 ? 6.049 4.281 4.202 1.00 97.62 201 ASP A O 1
ATOM 1619 N N . HIS A 1 202 ? 7.670 5.715 3.618 1.00 98.19 202 HIS A N 1
ATOM 1620 C CA . HIS A 1 202 ? 8.322 4.832 2.647 1.00 98.19 202 HIS A CA 1
ATOM 1621 C C . HIS A 1 202 ? 9.130 3.685 3.282 1.00 98.19 202 HIS A C 1
ATOM 1623 O O . HIS A 1 202 ? 9.528 2.755 2.572 1.00 98.19 202 HIS A O 1
ATOM 1629 N N . SER A 1 203 ? 9.405 3.729 4.593 1.00 96.62 203 SER A N 1
ATOM 1630 C CA . SER A 1 203 ? 10.224 2.728 5.289 1.00 96.62 203 SER A CA 1
ATOM 1631 C C . SER A 1 203 ? 9.428 1.858 6.258 1.00 96.62 203 SER A C 1
ATOM 1633 O O . SER A 1 203 ? 9.226 0.674 5.995 1.00 96.62 203 SER A O 1
ATOM 1635 N N . ASP A 1 204 ? 9.010 2.428 7.382 1.00 95.44 204 ASP A N 1
ATOM 1636 C CA . ASP A 1 204 ? 8.556 1.696 8.564 1.00 95.44 204 ASP A CA 1
ATOM 1637 C C . ASP A 1 204 ? 7.039 1.481 8.517 1.00 95.44 204 ASP A C 1
ATOM 1639 O O . ASP A 1 204 ? 6.534 0.521 9.094 1.00 95.44 204 ASP A O 1
ATOM 1643 N N . ARG A 1 205 ? 6.313 2.349 7.800 1.00 96.38 205 ARG A N 1
ATOM 1644 C CA . ARG A 1 205 ? 4.857 2.254 7.598 1.00 96.38 205 ARG A CA 1
ATOM 1645 C C . ARG A 1 205 ? 4.476 1.622 6.255 1.00 96.38 205 ARG A C 1
ATOM 1647 O O . ARG A 1 205 ? 3.293 1.431 5.980 1.00 96.38 205 ARG A O 1
ATOM 1654 N N . ALA A 1 206 ? 5.468 1.305 5.429 1.00 97.94 206 ALA A N 1
ATOM 1655 C CA . ALA A 1 206 ? 5.282 0.719 4.114 1.00 97.94 206 ALA A CA 1
ATOM 1656 C C . ALA A 1 206 ? 4.789 -0.734 4.183 1.00 97.94 206 ALA A C 1
ATOM 1658 O O . ALA A 1 206 ? 5.254 -1.549 4.981 1.00 97.94 206 ALA A O 1
ATOM 1659 N N . ILE A 1 207 ? 3.907 -1.076 3.254 1.00 98.50 207 ILE A N 1
ATOM 1660 C CA . ILE A 1 207 ? 3.399 -2.418 2.987 1.00 98.50 207 ILE A CA 1
ATOM 1661 C C . ILE A 1 207 ? 3.966 -2.869 1.636 1.00 98.50 207 ILE A C 1
ATOM 1663 O O . ILE A 1 207 ? 4.098 -2.075 0.706 1.00 98.50 207 ILE A O 1
ATOM 1667 N N . TRP A 1 208 ? 4.290 -4.156 1.515 1.00 98.62 208 TRP A N 1
ATOM 1668 C CA . TRP A 1 208 ? 4.798 -4.737 0.272 1.00 98.62 208 TRP A CA 1
ATOM 1669 C C . TRP A 1 208 ? 3.936 -5.906 -0.196 1.00 98.62 208 TRP A C 1
ATOM 1671 O O . TRP A 1 208 ? 3.581 -6.780 0.595 1.00 98.62 208 TRP A O 1
ATOM 1681 N N . MET A 1 209 ? 3.649 -5.946 -1.499 1.00 98.31 209 MET A N 1
ATOM 1682 C CA . MET A 1 209 ? 3.149 -7.142 -2.178 1.00 98.31 209 MET A CA 1
ATOM 1683 C C . MET A 1 209 ? 4.224 -7.695 -3.110 1.00 98.31 209 MET A C 1
ATOM 1685 O O . MET A 1 209 ? 4.726 -6.981 -3.978 1.00 98.31 209 MET A O 1
ATOM 1689 N N . GLY A 1 210 ? 4.534 -8.984 -2.969 1.00 97.19 210 GLY A N 1
ATOM 1690 C CA . GLY A 1 210 ? 5.659 -9.600 -3.673 1.00 97.19 210 GLY A CA 1
ATOM 1691 C C . GLY A 1 210 ? 6.996 -9.258 -3.016 1.00 97.19 210 GLY A C 1
ATOM 1692 O O . GLY A 1 210 ? 7.062 -9.030 -1.809 1.00 97.19 210 GLY A O 1
ATOM 1693 N N . GLU A 1 211 ? 8.064 -9.243 -3.810 1.00 97.56 211 GLU A N 1
ATOM 1694 C CA . GLU A 1 211 ? 9.420 -9.028 -3.303 1.00 97.56 211 GLU A CA 1
ATOM 1695 C C . GLU A 1 211 ? 9.663 -7.555 -2.961 1.00 97.56 211 GLU A C 1
ATOM 1697 O O . GLU A 1 211 ? 9.420 -6.663 -3.779 1.00 97.56 211 GLU A O 1
ATOM 1702 N N . ARG A 1 212 ? 10.183 -7.289 -1.761 1.00 98.12 212 ARG A N 1
ATOM 1703 C CA . ARG A 1 212 ? 10.556 -5.936 -1.332 1.00 98.12 212 ARG A CA 1
ATOM 1704 C C . ARG A 1 212 ? 11.810 -5.462 -2.065 1.00 98.12 212 ARG A C 1
ATOM 1706 O O . ARG A 1 212 ? 12.825 -6.154 -2.066 1.00 98.12 212 ARG A O 1
ATOM 1713 N N . LEU A 1 213 ? 11.771 -4.240 -2.596 1.00 98.19 213 LEU A N 1
ATOM 1714 C CA . LEU A 1 213 ? 12.936 -3.592 -3.204 1.00 98.19 213 LEU A CA 1
ATOM 1715 C C . LEU A 1 213 ? 13.612 -2.606 -2.228 1.00 98.19 213 LEU A C 1
ATOM 1717 O O . LEU A 1 213 ? 12.925 -1.968 -1.423 1.00 98.19 213 LEU A O 1
ATOM 1721 N N . PRO A 1 214 ? 14.950 -2.458 -2.275 1.00 97.31 214 PRO A N 1
ATOM 1722 C CA . PRO A 1 214 ? 15.673 -1.510 -1.432 1.00 97.31 214 PRO A CA 1
ATOM 1723 C C . PRO A 1 214 ? 15.551 -0.082 -1.988 1.00 97.31 214 PRO A C 1
ATOM 1725 O O . PRO A 1 214 ? 16.199 0.262 -2.974 1.00 97.31 214 PRO A O 1
ATOM 1728 N N . LEU A 1 215 ? 14.715 0.749 -1.363 1.00 98.06 215 LEU A N 1
ATOM 1729 C CA . LEU A 1 215 ? 14.545 2.161 -1.734 1.00 98.06 215 LEU A CA 1
ATOM 1730 C C . LEU A 1 215 ? 15.775 3.007 -1.354 1.00 98.06 215 LEU A C 1
ATOM 1732 O O . LEU A 1 215 ? 16.401 2.753 -0.321 1.00 98.06 215 LEU A O 1
ATOM 1736 N N . ASP A 1 216 ? 16.074 4.061 -2.125 1.00 96.50 216 ASP A N 1
ATOM 1737 C CA . ASP A 1 216 ? 17.071 5.075 -1.740 1.00 96.50 216 ASP A CA 1
ATOM 1738 C C . ASP A 1 216 ? 16.447 6.109 -0.794 1.00 96.50 216 ASP A C 1
ATOM 1740 O O . ASP A 1 216 ? 16.041 7.208 -1.179 1.00 96.50 216 ASP A O 1
ATOM 1744 N N . LEU A 1 217 ? 16.374 5.742 0.486 1.00 96.44 217 LEU A N 1
ATOM 1745 C CA . LEU A 1 217 ? 15.823 6.605 1.531 1.00 96.44 217 LEU A CA 1
ATOM 1746 C C . LEU A 1 217 ? 16.716 7.813 1.859 1.00 96.44 217 LEU A C 1
ATOM 1748 O O . LEU A 1 217 ? 16.268 8.709 2.572 1.00 96.44 217 LEU A O 1
ATOM 1752 N N . THR A 1 218 ? 17.955 7.871 1.349 1.00 94.69 218 THR A N 1
ATOM 1753 C CA . THR A 1 218 ? 18.846 9.024 1.584 1.00 94.69 218 THR A CA 1
ATOM 1754 C C . THR A 1 218 ? 18.361 10.279 0.867 1.00 94.69 218 THR A C 1
ATOM 1756 O O . THR A 1 218 ? 18.778 11.385 1.204 1.00 94.69 218 THR A O 1
ATOM 1759 N N . LEU A 1 219 ? 17.460 10.136 -0.110 1.00 92.88 219 LEU A N 1
ATOM 1760 C CA . LEU A 1 219 ? 16.863 11.266 -0.815 1.00 92.88 219 LEU A CA 1
ATOM 1761 C C . LEU A 1 219 ? 15.949 12.110 0.072 1.00 92.88 219 LEU A C 1
ATOM 1763 O O . LEU A 1 219 ? 15.823 13.304 -0.179 1.00 92.88 219 LEU A O 1
ATOM 1767 N N . PHE A 1 220 ? 15.382 11.539 1.137 1.00 92.50 220 PHE A N 1
ATOM 1768 C CA . PHE A 1 220 ? 14.633 12.315 2.125 1.00 92.50 220 PHE A CA 1
ATOM 1769 C C . PHE A 1 220 ? 15.550 13.197 2.985 1.00 92.50 220 PHE A C 1
ATOM 1771 O O . PHE A 1 220 ? 15.119 14.246 3.451 1.00 92.50 220 PHE A O 1
ATOM 1778 N N . ASP A 1 221 ? 16.829 12.837 3.128 1.00 88.69 221 ASP A N 1
ATOM 1779 C CA . ASP A 1 221 ? 17.794 13.578 3.952 1.00 88.69 221 ASP A CA 1
ATOM 1780 C C . ASP A 1 221 ? 18.348 14.829 3.237 1.00 88.69 221 ASP A C 1
ATOM 1782 O O . ASP A 1 221 ? 19.018 15.666 3.850 1.00 88.69 221 ASP A O 1
ATOM 1786 N N . ARG A 1 222 ? 18.099 14.960 1.926 1.00 72.12 222 ARG A N 1
ATOM 1787 C CA . ARG A 1 222 ? 18.596 16.066 1.097 1.00 72.12 222 ARG A CA 1
ATOM 1788 C C . ARG A 1 222 ? 17.616 17.241 1.171 1.00 72.12 222 ARG A C 1
ATOM 1790 O O . ARG A 1 222 ? 16.441 17.091 0.846 1.00 72.12 222 ARG A O 1
ATOM 1797 N N . ARG A 1 223 ? 18.126 18.380 1.643 1.00 58.09 223 ARG A N 1
ATOM 1798 C CA . ARG A 1 223 ? 17.423 19.670 1.721 1.00 58.09 223 ARG A CA 1
ATOM 1799 C C . ARG A 1 223 ? 17.370 20.364 0.369 1.00 58.09 223 ARG A C 1
ATOM 1801 O O . ARG A 1 223 ? 18.374 20.246 -0.370 1.00 58.09 223 ARG A O 1
#

Radius of gyration: 24.5 Å; chains: 1; bounding box: 67×59×55 Å

Organism: NCBI:txid1576542

Sequence (223 aa):
MVTSGLVMETQMDYKAGRTRAYPVLIHSYRNIASSSHTSRNKIALIMVRAASTYPSPLSGYENAPPLPEERAADGKSFVNPPAEKLSDAYEAFIDPLDKGRQGGFDVHIYYFQSNAEQSKYAHELWQRIRREFPELRIYTFWDRPIGPHPVAMFEVNLFTPAQFGAFISWLTIWRGPLSVLIHPNVVPKEGEHPHETGKLDHSDRAIWMGERLPLDLTLFDRR

pLDDT: mean 82.89, std 24.28, range [30.75, 98.88]

Secondary structure (DSSP, 8-state):
-EEEEEEEEEEEETTTTEEEEEEEEEEEE------------------------PPPTTTT-TTPPPPP--B-TTSSSB-PPPPSS--GGGTSPPTTB--SSS-SEEEEEEE-TT-HHHHHHHHHHHHHHHHH-TTSEE----SS-BTTBSSEEEEEEE-SHHHHHHHHHHHHHH-TT-EEEEEE-BPPPTT--HHHHHHHHHHTS-EEESSPP---GGGGG--

InterPro domains:
  IPR014980 Dopa 4,5-dioxygenase [PF08883] (105-218)
  IPR014980 Dopa 4,5-dioxygenase [PTHR36423] (56-221)
  IPR023389 DOPA-like superfamily [G3DSA:3.30.70.1240] (97-223)
  IPR023389 DOPA-like superfamily [SSF143410] (96-220)